Protein AF-A0A7S2HAM9-F1 (afdb_monomer)

Mean predicted aligned error: 12.83 Å

Secondary structure (DSSP, 8-state):
-HHHHHHGGG-TTTTS--TTTT-SSHHHHHHHHHHHHTTTTHHHHHHHHHHH-GGGHHHHHHHHIIIIIIIHHHHHHHHHHHHHHHHHHHHHHHHHHHHHHHHHHHHHH--EEEEPTTS-EEEEEEHHHHHHHHHHHTTT-SS---HHHHHHHHHHH-SS--SEE-HHHHTTHHHHHHS------SS-HHHHHHTTS---

Organism: NCBI:txid1333877

pLDDT: mean 80.91, std 12.1, range [40.78, 96.69]

Nearest PDB structures (foldseek):
  4by5-assembly2_A-3  TM=7.218E-01  e=2.861E-01  Drosophila melanogaster
  7sqc-assembly1_4A  TM=6.575E-01  e=3.021E-01  Chlamydomonas reinhardtii
  5i0i-assembly1_C  TM=5.954E-01  e=3.190E-01  Homo sapiens
  1sl8-assembly1_A  TM=5.827E-01  e=4.422E-01  Aequorea victoria
  2ix7-assembly1_A  TM=6.308E-01  e=9.998E-01  Mus musculus

Foldseek 3Di:
DVVLVVVLLPDQCSPVDALCQQVPDPVSVVVVLVCVLVVNQVCPNVVSNVSNDVVCCVVVVVSNCCSNVNPVVVVVVVVVVVVVVVVVVVVVVVLVVLLVVLVVVLVVQQPDWDQDPVRDTARWHALVSQLVVLVVCQVVAPDHDDPVCSVVLQVVLCPVPPNIHGSVSSSCSVVSSNDDDDDDDPDDPVNVVVVPDPDD

Structure (mmCIF, N/CA/C/O backbone):
data_AF-A0A7S2HAM9-F1
#
_entry.id   AF-A0A7S2HAM9-F1
#
loop_
_atom_site.group_PDB
_atom_site.id
_atom_site.type_symbol
_atom_site.label_atom_id
_atom_site.label_alt_id
_atom_site.label_comp_id
_atom_site.label_asym_id
_atom_site.label_entity_id
_atom_site.label_seq_id
_atom_site.pdbx_PDB_ins_code
_atom_site.Cartn_x
_atom_site.Cartn_y
_atom_site.Cartn_z
_atom_site.occupancy
_atom_site.B_iso_or_equiv
_atom_site.auth_seq_id
_atom_site.auth_comp_id
_atom_site.auth_asym_id
_atom_site.auth_atom_id
_atom_site.pdbx_PDB_model_num
ATOM 1 N N . MET A 1 1 ? 4.762 -12.821 -48.951 1.00 45.69 1 MET A N 1
ATOM 2 C CA . MET A 1 1 ? 5.700 -12.327 -47.921 1.00 45.69 1 MET A CA 1
ATOM 3 C C . MET A 1 1 ? 7.036 -13.069 -47.981 1.00 45.69 1 MET A C 1
ATOM 5 O O . MET A 1 1 ? 8.022 -12.407 -48.228 1.00 45.69 1 MET A O 1
ATOM 9 N N . MET A 1 2 ? 7.092 -14.411 -47.917 1.00 40.78 2 MET A N 1
ATOM 10 C CA . MET A 1 2 ? 8.363 -15.164 -48.067 1.00 40.78 2 MET A CA 1
ATOM 11 C C . MET A 1 2 ? 9.019 -15.091 -49.460 1.00 40.78 2 MET A C 1
ATOM 13 O O . MET A 1 2 ? 10.237 -15.108 -49.551 1.00 40.78 2 MET A O 1
ATOM 17 N N . ALA A 1 3 ? 8.237 -14.958 -50.539 1.00 46.41 3 ALA A N 1
ATOM 18 C CA . ALA A 1 3 ? 8.784 -14.777 -51.892 1.00 46.41 3 ALA A CA 1
ATOM 19 C C . ALA A 1 3 ? 9.425 -13.390 -52.104 1.00 46.41 3 ALA A C 1
ATOM 21 O O . ALA A 1 3 ? 10.392 -13.273 -52.839 1.00 46.41 3 ALA A O 1
ATOM 22 N N . MET A 1 4 ? 8.934 -12.367 -51.396 1.00 50.50 4 MET A N 1
ATOM 23 C CA . MET A 1 4 ? 9.481 -11.003 -51.437 1.00 50.50 4 MET A CA 1
ATOM 24 C C . MET A 1 4 ? 10.803 -10.892 -50.659 1.00 50.50 4 MET A C 1
ATOM 26 O O . MET A 1 4 ? 11.608 -10.026 -50.945 1.00 50.50 4 MET A O 1
ATOM 30 N N . ILE A 1 5 ? 11.042 -11.803 -49.707 1.00 57.00 5 ILE A N 1
ATOM 31 C CA . ILE A 1 5 ? 12.287 -11.888 -48.924 1.00 57.00 5 ILE A CA 1
ATOM 32 C C . ILE A 1 5 ? 13.409 -12.591 -49.717 1.00 57.00 5 ILE A C 1
ATOM 34 O O . ILE A 1 5 ? 14.583 -12.422 -49.403 1.00 57.00 5 ILE A O 1
ATOM 38 N N . LEU A 1 6 ? 13.061 -13.410 -50.719 1.00 57.34 6 LEU A N 1
ATOM 39 C CA . LEU A 1 6 ? 14.026 -14.187 -51.510 1.00 57.34 6 LEU A CA 1
ATOM 40 C C . LEU A 1 6 ? 14.443 -13.499 -52.817 1.00 57.34 6 LEU A C 1
ATOM 42 O O . LEU A 1 6 ? 15.550 -13.753 -53.280 1.00 57.34 6 LEU A O 1
ATOM 46 N N . ASP A 1 7 ? 13.584 -12.657 -53.396 1.00 58.19 7 ASP A N 1
ATOM 47 C CA . ASP A 1 7 ? 13.873 -11.921 -54.642 1.00 58.19 7 ASP A CA 1
ATOM 48 C C . ASP A 1 7 ? 14.946 -10.832 -54.436 1.00 58.19 7 ASP A C 1
ATOM 50 O O . ASP A 1 7 ? 15.775 -10.575 -55.299 1.00 58.19 7 ASP A O 1
ATOM 54 N N . ASP A 1 8 ? 14.999 -10.293 -53.221 1.00 55.88 8 ASP A N 1
ATOM 55 C CA . ASP A 1 8 ? 15.863 -9.195 -52.775 1.00 55.88 8 ASP A CA 1
ATOM 56 C C . ASP A 1 8 ? 17.273 -9.657 -52.335 1.00 55.88 8 ASP A C 1
ATOM 58 O O . ASP A 1 8 ? 18.100 -8.904 -51.826 1.00 55.88 8 ASP A O 1
ATOM 62 N N . TRP A 1 9 ? 17.567 -10.954 -52.489 1.00 57.25 9 TRP A N 1
ATOM 63 C CA . TRP A 1 9 ? 18.753 -11.597 -51.909 1.00 57.25 9 TRP A CA 1
ATOM 64 C C . TRP A 1 9 ? 20.065 -11.290 -52.651 1.00 57.25 9 TRP A C 1
ATOM 66 O O . TRP A 1 9 ? 21.140 -11.648 -52.169 1.00 57.25 9 TRP A O 1
ATOM 76 N N . ASN A 1 10 ? 19.986 -10.658 -53.826 1.00 56.19 10 ASN A N 1
ATOM 77 C CA . ASN A 1 10 ? 21.134 -10.375 -54.692 1.00 56.19 10 ASN A CA 1
ATOM 78 C C . ASN A 1 10 ? 21.367 -8.871 -54.939 1.00 56.19 10 ASN A C 1
ATOM 80 O O . ASN A 1 10 ? 22.256 -8.520 -55.716 1.00 56.19 10 ASN A O 1
ATOM 84 N N . GLU A 1 11 ? 20.606 -7.990 -54.283 1.00 57.91 11 GLU A N 1
ATOM 85 C CA . GLU A 1 11 ? 20.815 -6.541 -54.336 1.00 57.91 11 GLU A CA 1
ATOM 86 C C . GLU A 1 11 ? 21.618 -6.070 -53.109 1.00 57.91 11 GLU A C 1
ATOM 88 O O . GLU A 1 11 ? 21.299 -6.430 -51.973 1.00 57.91 11 GLU A O 1
ATOM 93 N N . PRO A 1 12 ? 22.705 -5.295 -53.301 1.00 56.25 12 PRO A N 1
ATOM 94 C CA . PRO A 1 12 ? 23.540 -4.807 -52.201 1.00 56.25 12 PRO A CA 1
ATOM 95 C C . PRO A 1 12 ? 22.812 -3.816 -51.268 1.00 56.25 12 PRO A C 1
ATOM 97 O O . PRO A 1 12 ? 23.363 -3.443 -50.230 1.00 56.25 12 PRO A O 1
ATOM 100 N N . ASP A 1 13 ? 21.591 -3.410 -51.620 1.00 58.28 13 ASP A N 1
ATOM 101 C CA . ASP A 1 13 ? 20.784 -2.362 -51.001 1.00 58.28 13 ASP A CA 1
ATOM 102 C C . ASP A 1 13 ? 19.276 -2.696 -50.940 1.00 58.28 13 ASP A C 1
ATOM 104 O O . ASP A 1 13 ? 18.436 -1.818 -51.118 1.00 58.28 13 ASP A O 1
ATOM 108 N N . ALA A 1 14 ? 18.957 -3.940 -50.568 1.00 54.75 14 ALA A N 1
ATOM 109 C CA . ALA A 1 14 ? 17.635 -4.532 -50.285 1.00 54.75 14 ALA A CA 1
ATOM 110 C C . ALA A 1 14 ? 16.485 -3.606 -49.783 1.00 54.75 14 ALA A C 1
ATOM 112 O O . ALA A 1 14 ? 15.310 -3.802 -50.083 1.00 54.75 14 ALA A O 1
ATOM 113 N N . TYR A 1 15 ? 16.788 -2.558 -49.006 1.00 61.66 15 TYR A N 1
ATOM 114 C CA . TYR A 1 15 ? 15.779 -1.634 -48.456 1.00 61.66 15 TYR A CA 1
ATOM 115 C C . TYR A 1 15 ? 16.057 -0.148 -48.736 1.00 61.66 15 TYR A C 1
ATOM 117 O O . TYR A 1 15 ? 15.334 0.712 -48.235 1.00 61.66 15 TYR A O 1
ATOM 125 N N . GLY A 1 16 ? 17.115 0.187 -49.485 1.00 62.28 16 GLY A N 1
ATOM 126 C CA . GLY A 1 16 ? 17.552 1.574 -49.710 1.00 62.28 16 GLY A CA 1
ATOM 127 C C . GLY A 1 16 ? 17.977 2.329 -48.439 1.00 62.28 16 GLY A C 1
ATOM 128 O O . GLY A 1 16 ? 18.249 3.529 -48.492 1.00 62.28 16 GLY A O 1
ATOM 129 N N . GLU A 1 17 ? 18.036 1.649 -47.292 1.00 66.00 17 GLU A N 1
ATOM 130 C CA . GLU A 1 17 ? 18.436 2.230 -46.017 1.00 66.00 17 GLU A CA 1
ATOM 131 C C . GLU A 1 17 ? 19.914 1.964 -45.713 1.00 66.00 17 GLU A C 1
ATOM 133 O O . GLU A 1 17 ? 20.424 0.869 -45.968 1.00 66.00 17 GLU A O 1
ATOM 138 N N . PRO A 1 18 ? 20.625 2.944 -45.127 1.00 70.12 18 PRO A N 1
ATOM 139 C CA . PRO A 1 18 ? 22.026 2.773 -44.784 1.00 70.12 18 PRO A CA 1
ATOM 140 C C . PRO A 1 18 ? 22.200 1.710 -43.689 1.00 70.12 18 PRO A C 1
ATOM 142 O O . PRO A 1 18 ? 21.476 1.694 -42.694 1.00 70.12 18 PRO A O 1
ATOM 145 N N . ILE A 1 19 ? 23.226 0.863 -43.827 1.00 70.38 19 ILE A N 1
ATOM 146 C CA . ILE A 1 19 ? 23.560 -0.216 -42.872 1.00 70.38 19 ILE A CA 1
ATOM 147 C C . ILE A 1 19 ? 23.769 0.338 -41.449 1.00 70.38 19 ILE A C 1
ATOM 149 O O . ILE A 1 19 ? 23.447 -0.310 -40.457 1.00 70.38 19 ILE A O 1
ATOM 153 N N . ASN A 1 20 ? 24.291 1.562 -41.349 1.00 72.62 20 ASN A N 1
ATOM 154 C CA . ASN A 1 20 ? 24.538 2.289 -40.107 1.00 72.62 20 ASN A CA 1
ATOM 155 C C . ASN A 1 20 ? 23.398 3.255 -39.734 1.00 72.62 20 ASN A C 1
ATOM 157 O O . ASN A 1 20 ? 23.661 4.273 -39.091 1.00 72.62 20 ASN A O 1
ATOM 161 N N . LYS A 1 21 ? 22.147 2.982 -40.132 1.00 78.31 21 LYS A N 1
ATOM 162 C CA . LYS A 1 21 ? 20.976 3.774 -39.720 1.00 78.31 21 LYS A CA 1
ATOM 163 C C . LYS A 1 21 ? 20.938 3.887 -38.194 1.00 78.31 21 LYS A C 1
ATOM 165 O O . LYS A 1 21 ? 20.849 2.890 -37.486 1.00 78.31 21 LYS A O 1
ATOM 170 N N . GLY A 1 22 ? 21.064 5.116 -37.694 1.00 78.12 22 GLY A N 1
ATOM 171 C CA . GLY A 1 22 ? 21.128 5.392 -36.258 1.00 78.12 22 GLY A CA 1
ATOM 172 C C . GLY A 1 22 ? 22.486 5.130 -35.596 1.00 78.12 22 GLY A C 1
ATOM 173 O O . GLY A 1 22 ? 22.604 5.363 -34.405 1.00 78.12 22 GLY A O 1
ATOM 174 N N . PHE A 1 23 ? 23.519 4.709 -36.337 1.00 84.06 23 PHE A N 1
ATOM 175 C CA . PHE A 1 23 ? 24.886 4.448 -35.848 1.00 84.06 23 PHE A CA 1
ATOM 176 C C . PHE A 1 23 ? 25.942 5.389 -36.454 1.00 84.06 23 PHE A C 1
ATOM 178 O O . PHE A 1 23 ? 27.123 5.055 -36.550 1.00 84.06 23 PHE A O 1
ATOM 185 N N . THR A 1 24 ? 25.520 6.572 -36.899 1.00 84.69 24 THR A N 1
ATOM 186 C CA . THR A 1 24 ? 26.374 7.597 -37.520 1.00 84.69 24 THR A CA 1
ATOM 187 C C . THR A 1 24 ? 27.301 8.276 -36.521 1.00 84.69 24 THR A C 1
ATOM 189 O O . THR A 1 24 ? 28.478 8.477 -36.804 1.00 84.69 24 THR A O 1
ATOM 192 N N . ASN A 1 25 ? 26.773 8.599 -35.342 1.00 89.62 25 ASN A N 1
ATOM 193 C CA . ASN A 1 25 ? 27.484 9.254 -34.252 1.00 89.62 25 ASN A CA 1
ATOM 194 C C . ASN A 1 25 ? 27.205 8.514 -32.946 1.00 89.62 25 ASN A C 1
ATOM 196 O O . ASN A 1 25 ? 26.167 7.879 -32.798 1.00 89.62 25 ASN A O 1
ATOM 200 N N . PHE A 1 26 ? 28.081 8.661 -31.950 1.00 89.69 26 PHE A N 1
ATOM 201 C CA . PHE A 1 26 ? 27.895 8.007 -30.651 1.00 89.69 26 PHE A CA 1
ATOM 202 C C . PHE A 1 26 ? 26.547 8.345 -29.981 1.00 89.69 26 PHE A C 1
ATOM 204 O O . PHE A 1 26 ? 25.901 7.458 -29.430 1.00 89.69 26 PHE A O 1
ATOM 211 N N . GLY A 1 27 ? 26.100 9.604 -30.062 1.00 91.19 27 GLY A N 1
ATOM 212 C CA . GLY A 1 27 ? 24.807 10.030 -29.511 1.00 91.19 27 GLY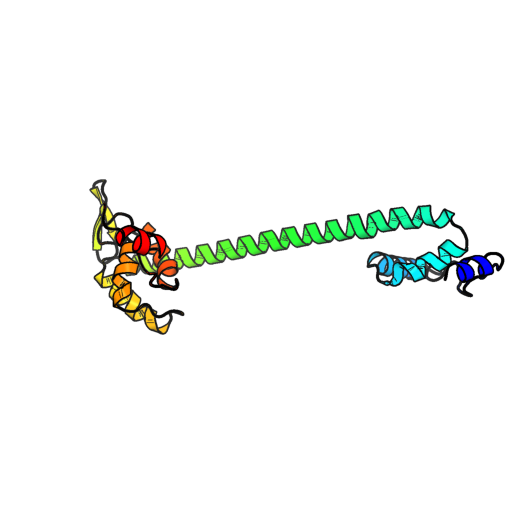 A CA 1
ATOM 213 C C . GLY A 1 27 ? 23.610 9.385 -30.215 1.00 91.19 27 GLY A C 1
ATOM 214 O O . GLY A 1 27 ? 22.704 8.891 -29.546 1.00 91.19 27 GLY A O 1
ATOM 215 N N . ASP A 1 28 ? 23.651 9.315 -31.547 1.00 86.94 28 ASP A N 1
ATOM 216 C CA . ASP A 1 28 ? 22.610 8.667 -32.354 1.00 86.94 28 ASP A CA 1
ATOM 217 C C . ASP A 1 28 ? 22.562 7.160 -32.063 1.00 86.94 28 ASP A C 1
ATOM 219 O O . ASP A 1 28 ? 21.479 6.599 -31.888 1.00 86.94 28 ASP A O 1
ATOM 223 N N . SER A 1 29 ? 23.733 6.528 -31.899 1.00 88.50 29 SER A N 1
ATOM 224 C CA . SER A 1 29 ? 23.855 5.115 -31.526 1.00 88.50 29 SER A CA 1
ATOM 225 C C . SER A 1 29 ? 23.220 4.840 -30.167 1.00 88.50 29 SER A C 1
ATOM 227 O O . SER A 1 29 ? 22.471 3.877 -30.018 1.00 88.50 29 SER A O 1
ATOM 229 N N . LEU A 1 30 ? 23.483 5.689 -29.166 1.00 89.19 30 LEU A N 1
ATOM 230 C CA . LEU A 1 30 ? 22.884 5.555 -27.836 1.00 89.19 30 LEU A CA 1
ATOM 231 C C . LEU A 1 30 ? 21.366 5.735 -27.870 1.00 89.19 30 LEU A C 1
ATOM 233 O O . LEU A 1 30 ? 20.650 4.957 -27.241 1.00 89.19 30 LEU A O 1
ATOM 237 N N . TYR A 1 31 ? 20.876 6.733 -28.607 1.00 89.31 31 TYR A N 1
ATOM 238 C CA . TYR A 1 31 ? 19.443 6.967 -28.762 1.00 89.31 31 TYR A CA 1
ATOM 239 C C . TYR A 1 31 ? 18.757 5.773 -29.429 1.00 89.31 31 TYR A C 1
ATOM 241 O O . TYR A 1 31 ? 17.781 5.243 -28.899 1.00 89.31 31 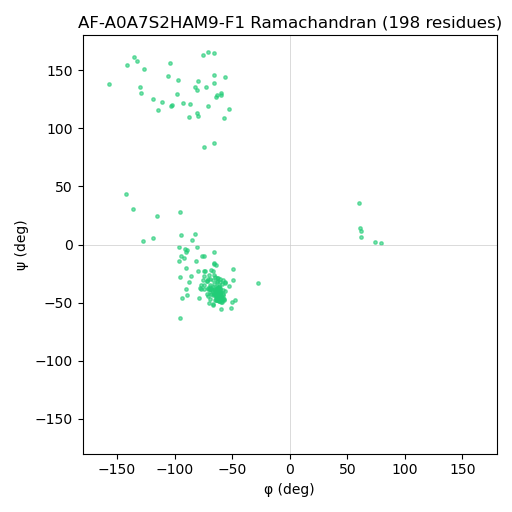TYR A O 1
ATOM 249 N N . THR A 1 32 ? 19.317 5.297 -30.540 1.00 87.19 32 THR A N 1
ATOM 250 C CA . THR A 1 32 ? 18.812 4.135 -31.277 1.00 87.19 32 THR A CA 1
ATOM 251 C C . THR A 1 32 ? 18.752 2.909 -30.367 1.00 87.19 32 THR A C 1
ATOM 253 O O . THR A 1 32 ? 17.696 2.294 -30.247 1.00 87.19 32 THR A O 1
ATOM 256 N N . MET A 1 33 ? 19.824 2.623 -29.620 1.00 87.81 33 MET A N 1
ATOM 257 C CA . MET A 1 33 ? 19.861 1.513 -28.661 1.00 87.81 33 MET A CA 1
ATOM 258 C C . MET A 1 33 ? 18.869 1.657 -27.508 1.00 87.81 33 MET A C 1
ATOM 260 O O . MET A 1 33 ? 18.274 0.667 -27.090 1.00 87.81 33 MET A O 1
ATOM 264 N N . PHE A 1 34 ? 18.655 2.867 -26.994 1.00 88.00 34 PHE A N 1
ATOM 265 C CA . PHE A 1 34 ? 17.688 3.117 -25.926 1.00 88.00 34 PHE A CA 1
ATOM 266 C C . PHE A 1 34 ? 16.240 2.888 -26.389 1.00 88.00 34 PHE A C 1
ATOM 268 O O . PHE A 1 34 ? 15.452 2.238 -25.698 1.00 88.00 34 PHE A O 1
ATOM 275 N N . VAL A 1 35 ? 15.882 3.362 -27.585 1.00 87.62 35 VAL A N 1
ATOM 276 C CA . VAL A 1 35 ? 14.554 3.115 -28.176 1.00 87.62 35 VAL A CA 1
ATOM 277 C C . VAL A 1 35 ? 14.368 1.622 -28.475 1.00 87.62 35 VAL A C 1
ATOM 279 O O . VAL A 1 35 ? 13.307 1.054 -28.213 1.00 87.62 35 VAL A O 1
ATOM 282 N N . THR A 1 36 ? 15.424 0.947 -28.930 1.00 86.12 36 THR A N 1
ATOM 283 C CA . THR A 1 36 ? 15.407 -0.498 -29.180 1.00 86.12 36 THR A CA 1
ATOM 284 C C . THR A 1 36 ? 15.308 -1.308 -27.878 1.00 86.12 36 THR A C 1
ATOM 286 O O . THR A 1 36 ? 14.579 -2.298 -27.836 1.00 86.12 36 THR A O 1
ATOM 289 N N . MET A 1 37 ? 15.921 -0.849 -26.780 1.00 86.25 37 MET A N 1
ATOM 290 C CA . MET A 1 37 ? 15.757 -1.416 -25.431 1.00 86.25 37 MET A CA 1
ATOM 291 C C . MET A 1 37 ? 14.309 -1.327 -24.925 1.00 86.25 37 MET A C 1
ATOM 293 O O . MET A 1 37 ? 13.837 -2.253 -24.272 1.00 86.25 37 MET A O 1
ATOM 297 N N . THR A 1 38 ? 13.578 -0.257 -25.250 1.00 88.00 38 THR A N 1
ATOM 298 C CA . THR A 1 38 ? 12.152 -0.112 -24.890 1.00 88.00 38 THR A CA 1
ATOM 299 C C . THR A 1 38 ? 11.205 -0.838 -25.849 1.00 88.00 38 THR A C 1
ATOM 301 O O . THR A 1 38 ? 9.987 -0.711 -25.747 1.00 88.00 38 THR A O 1
ATOM 304 N N . THR A 1 39 ? 11.747 -1.649 -26.760 1.00 85.38 39 THR A N 1
ATOM 305 C CA . THR A 1 39 ? 11.029 -2.442 -27.766 1.00 85.38 39 THR A CA 1
ATOM 306 C C . THR A 1 39 ? 10.201 -1.639 -28.783 1.00 85.38 39 THR A C 1
ATOM 308 O O . THR A 1 39 ? 9.444 -2.219 -29.558 1.00 85.38 39 THR A O 1
ATOM 311 N N . ALA A 1 40 ? 10.366 -0.313 -28.837 1.00 82.69 40 ALA A N 1
ATOM 312 C CA . ALA A 1 40 ? 9.520 0.570 -29.641 1.00 82.69 40 ALA A CA 1
ATOM 313 C C . ALA A 1 40 ? 9.798 0.496 -31.158 1.00 82.69 40 ALA A C 1
ATOM 315 O O . ALA A 1 40 ? 8.897 0.745 -31.955 1.00 82.69 40 ALA A O 1
ATOM 316 N N . ASN A 1 41 ? 11.020 0.135 -31.568 1.00 76.25 41 ASN A N 1
ATOM 317 C CA . ASN A 1 41 ? 11.459 0.107 -32.973 1.00 76.25 41 ASN A CA 1
ATOM 318 C C . ASN A 1 41 ? 12.261 -1.161 -33.353 1.00 76.25 41 ASN A C 1
ATOM 320 O O . ASN A 1 41 ? 13.124 -1.119 -34.228 1.00 76.25 41 ASN A O 1
ATOM 324 N N . LEU A 1 42 ? 11.978 -2.298 -32.701 1.00 68.44 42 LEU A N 1
ATOM 325 C CA . LEU A 1 42 ? 12.754 -3.548 -32.807 1.00 68.44 42 LEU A CA 1
ATOM 326 C C . LEU A 1 42 ? 13.030 -4.055 -34.237 1.00 68.44 42 LEU A C 1
ATOM 328 O O . LEU A 1 42 ? 14.200 -4.302 -34.539 1.00 68.44 42 LEU A O 1
ATOM 332 N N . PRO A 1 43 ? 12.022 -4.259 -35.117 1.00 70.06 43 PRO A N 1
ATOM 333 C CA . PRO A 1 43 ? 12.298 -4.791 -36.448 1.00 70.06 43 PRO A CA 1
ATOM 334 C C . PRO A 1 43 ? 12.996 -3.757 -37.337 1.00 70.06 43 PRO A C 1
ATOM 336 O O . PRO A 1 43 ? 13.820 -4.145 -38.151 1.00 70.06 43 PRO A O 1
ATOM 339 N N . ASP A 1 44 ? 12.728 -2.462 -37.153 1.00 74.56 44 ASP A N 1
ATOM 340 C CA . ASP A 1 44 ? 13.252 -1.401 -38.023 1.00 74.56 44 ASP A CA 1
ATOM 341 C C . ASP A 1 44 ? 14.773 -1.236 -37.878 1.00 74.56 44 ASP A C 1
ATOM 343 O O . ASP A 1 44 ? 15.496 -1.174 -38.864 1.00 74.56 44 ASP A O 1
ATOM 347 N N . VAL A 1 45 ? 15.287 -1.267 -36.647 1.00 76.31 45 VAL A N 1
ATOM 348 C CA . VAL A 1 45 ? 16.734 -1.135 -36.392 1.00 76.31 45 VAL A CA 1
ATOM 349 C C . VAL A 1 45 ? 17.489 -2.431 -36.707 1.00 76.31 45 VAL A C 1
ATOM 351 O O . VAL A 1 45 ? 18.628 -2.409 -37.181 1.00 76.31 45 VAL A O 1
ATOM 354 N N . MET A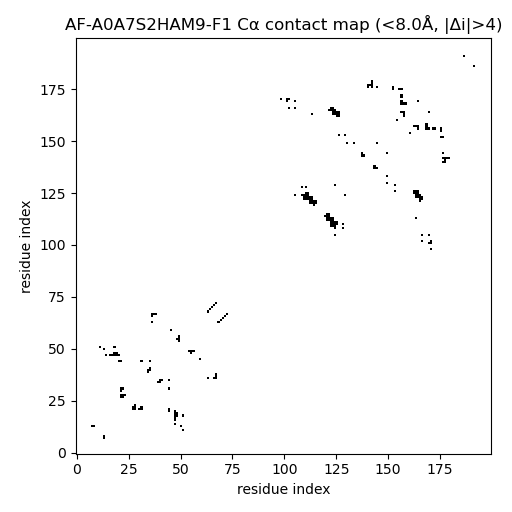 1 46 ? 16.861 -3.585 -36.459 1.00 77.75 46 MET A N 1
ATOM 355 C CA . MET A 1 46 ? 17.495 -4.884 -36.683 1.00 77.75 46 MET A CA 1
ATOM 356 C C . MET A 1 46 ? 17.579 -5.236 -38.173 1.00 77.75 46 MET A C 1
ATOM 358 O O . MET A 1 46 ? 18.583 -5.809 -38.595 1.00 77.75 46 MET A O 1
ATOM 362 N N . VAL A 1 47 ? 16.553 -4.915 -38.969 1.00 77.44 47 VAL A N 1
ATOM 363 C CA . VAL A 1 47 ? 16.475 -5.303 -40.388 1.00 77.44 47 VAL A CA 1
ATOM 364 C C . VAL A 1 47 ? 17.608 -4.681 -41.203 1.00 77.44 47 VAL A C 1
ATOM 366 O O . VAL A 1 47 ? 18.257 -5.415 -41.947 1.00 77.44 47 VAL A O 1
ATOM 369 N N . SER A 1 48 ? 17.942 -3.402 -40.999 1.00 75.12 48 SER A N 1
ATOM 370 C CA . SER A 1 48 ? 19.029 -2.731 -41.736 1.00 75.12 48 SER A CA 1
ATOM 371 C C . SER A 1 48 ? 20.405 -3.363 -41.458 1.00 75.12 48 SER A C 1
ATOM 373 O O . SER A 1 48 ? 21.227 -3.503 -42.360 1.00 75.12 48 SER A O 1
ATOM 375 N N . SER A 1 49 ? 20.647 -3.819 -40.221 1.00 75.81 49 SER A N 1
ATOM 376 C CA . SER A 1 49 ? 21.885 -4.532 -39.852 1.00 75.81 49 SER A CA 1
ATOM 377 C C . SER A 1 49 ? 21.887 -5.993 -40.324 1.00 75.81 49 SER A C 1
ATOM 379 O O . SER A 1 49 ? 22.914 -6.524 -40.749 1.00 75.81 49 SER A O 1
ATOM 381 N N . TYR A 1 50 ? 20.737 -6.663 -40.244 1.00 76.00 50 TYR A N 1
ATOM 382 C CA . TYR A 1 50 ? 20.580 -8.072 -40.604 1.00 76.00 50 TYR A CA 1
ATOM 383 C C . TYR A 1 50 ? 20.674 -8.311 -42.113 1.00 76.00 50 TYR A C 1
ATOM 385 O O . TYR A 1 50 ? 21.263 -9.310 -42.529 1.00 76.00 50 TYR A O 1
ATOM 393 N N . ALA A 1 51 ? 20.134 -7.389 -42.918 1.00 75.38 51 ALA A N 1
ATOM 394 C CA . ALA A 1 51 ? 20.202 -7.437 -44.376 1.00 75.38 51 ALA A CA 1
ATOM 395 C C . ALA A 1 51 ? 21.654 -7.472 -44.885 1.00 75.38 51 ALA A C 1
ATOM 397 O O . ALA A 1 51 ? 21.934 -8.122 -45.886 1.00 75.38 51 ALA A O 1
ATOM 398 N N . HIS A 1 52 ? 22.594 -6.856 -44.157 1.00 73.88 52 HIS A N 1
ATOM 399 C CA . HIS A 1 52 ? 24.009 -6.863 -44.525 1.00 73.88 52 HIS A CA 1
ATOM 400 C C . HIS A 1 52 ? 24.731 -8.174 -44.163 1.00 73.88 52 HIS A C 1
ATOM 402 O O . HIS A 1 52 ? 25.486 -8.720 -44.966 1.00 73.88 52 HIS A O 1
ATOM 408 N N . SER A 1 53 ? 24.535 -8.696 -42.946 1.00 77.38 53 SER A N 1
ATOM 409 C CA . SER A 1 53 ? 25.106 -9.986 -42.543 1.00 77.38 53 SER A CA 1
ATOM 410 C C . SER A 1 53 ? 24.338 -10.625 -41.393 1.00 77.38 53 SER A C 1
ATOM 412 O O . SER A 1 53 ? 24.046 -10.007 -40.369 1.00 77.38 53 SER A O 1
ATOM 414 N N . ARG A 1 54 ? 24.119 -11.940 -41.485 1.00 77.88 54 ARG A N 1
ATOM 415 C CA . ARG A 1 54 ? 23.493 -12.720 -40.404 1.00 77.88 54 ARG A CA 1
ATOM 416 C C . ARG A 1 54 ? 24.331 -12.746 -39.121 1.00 77.88 54 ARG A C 1
ATOM 418 O O . ARG A 1 54 ? 23.794 -13.050 -38.059 1.00 77.88 54 ARG A O 1
ATOM 425 N N . LEU A 1 55 ? 25.623 -12.410 -39.195 1.00 80.12 55 LEU A N 1
ATOM 426 C CA . LEU A 1 55 ? 26.520 -12.364 -38.037 1.00 80.12 55 LEU A CA 1
ATOM 427 C C . LEU A 1 55 ? 26.149 -11.262 -37.035 1.00 80.12 55 LEU A C 1
ATOM 429 O O . LEU A 1 55 ? 26.434 -11.416 -35.850 1.00 80.12 55 LEU A O 1
ATOM 433 N N . PHE A 1 56 ? 25.441 -10.209 -37.458 1.00 79.31 56 PHE A N 1
ATOM 434 C CA . PHE A 1 56 ? 24.964 -9.165 -36.543 1.00 79.31 56 PHE A CA 1
ATOM 435 C C . PHE A 1 56 ? 23.924 -9.679 -35.532 1.00 79.31 56 PHE A C 1
ATOM 437 O O . PHE A 1 56 ? 23.740 -9.064 -34.482 1.00 79.31 56 PHE A O 1
ATOM 444 N N . LEU A 1 57 ? 23.304 -10.846 -35.762 1.00 78.88 57 LEU A N 1
ATOM 445 C CA . LEU A 1 57 ? 22.450 -11.496 -34.757 1.00 78.88 57 LEU A CA 1
ATOM 446 C C . LEU A 1 57 ? 23.206 -11.841 -33.468 1.00 78.88 57 LEU A C 1
ATOM 448 O O . LEU A 1 57 ? 22.618 -11.779 -32.390 1.00 78.88 57 LEU A O 1
ATOM 452 N N . LEU A 1 58 ? 24.501 -12.164 -33.557 1.00 84.06 58 LEU A N 1
ATOM 453 C CA . LEU A 1 58 ? 25.329 -12.470 -32.383 1.00 84.06 58 LEU A CA 1
ATOM 454 C C . LEU A 1 58 ? 25.530 -11.258 -31.469 1.00 84.06 58 LEU A C 1
ATOM 456 O O . LEU A 1 58 ? 25.908 -11.426 -30.315 1.00 84.06 58 LEU A O 1
ATOM 460 N N . PHE A 1 59 ? 25.253 -10.054 -31.962 1.00 84.44 59 PHE A N 1
ATOM 461 C CA . PHE A 1 59 ? 25.256 -8.830 -31.176 1.00 84.44 59 PHE A CA 1
ATOM 462 C C . PHE A 1 59 ? 23.855 -8.494 -30.641 1.00 84.44 59 PHE A C 1
ATOM 464 O O . PHE A 1 59 ? 23.688 -8.230 -29.451 1.00 84.44 59 PHE A O 1
ATOM 471 N N . TRP A 1 60 ? 22.830 -8.574 -31.495 1.00 83.94 60 TRP A N 1
ATOM 472 C CA . TRP A 1 60 ? 21.461 -8.189 -31.140 1.00 83.94 60 TRP A CA 1
ATOM 473 C C . TRP A 1 60 ? 20.787 -9.133 -30.137 1.00 83.94 60 TRP A C 1
ATOM 475 O O . TRP A 1 60 ? 20.130 -8.668 -29.210 1.00 83.94 60 TRP A O 1
ATOM 485 N N . ILE A 1 61 ? 20.966 -10.451 -30.270 1.00 86.88 61 ILE A N 1
ATOM 486 C CA . ILE A 1 61 ? 20.355 -11.434 -29.359 1.00 86.88 61 ILE A CA 1
ATOM 487 C C . ILE A 1 61 ? 20.792 -11.217 -27.899 1.00 86.88 61 ILE A C 1
ATOM 489 O O . ILE A 1 61 ? 19.916 -11.043 -27.048 1.00 86.88 61 ILE A O 1
ATOM 493 N N . PRO A 1 62 ? 22.098 -11.198 -27.559 1.00 90.38 62 PRO A N 1
ATOM 494 C CA . PRO A 1 62 ? 22.509 -10.966 -26.176 1.00 90.38 62 PRO A CA 1
ATOM 495 C C . PRO A 1 62 ? 22.145 -9.559 -25.697 1.00 90.38 62 PRO A C 1
ATOM 497 O O . PRO A 1 62 ? 21.769 -9.407 -24.536 1.00 90.38 62 PRO A O 1
ATOM 500 N N . PHE A 1 63 ? 22.186 -8.549 -26.575 1.00 88.38 63 PHE A N 1
ATOM 501 C CA . PHE A 1 63 ? 21.710 -7.208 -26.243 1.00 88.38 63 PHE A CA 1
ATOM 502 C C . PHE A 1 63 ? 20.247 -7.229 -25.782 1.00 88.38 63 PHE A C 1
ATOM 504 O O . PHE A 1 63 ? 19.952 -6.685 -24.724 1.00 88.38 63 PHE A O 1
ATOM 511 N N . PHE A 1 64 ? 19.343 -7.912 -26.492 1.00 87.31 64 PHE A N 1
ATOM 512 C CA . PHE A 1 64 ? 17.934 -8.001 -26.093 1.00 87.31 64 PHE A CA 1
ATOM 513 C C . PHE A 1 64 ? 17.719 -8.753 -24.791 1.00 87.31 64 PHE A C 1
ATOM 515 O O . PHE A 1 64 ? 16.935 -8.311 -23.952 1.00 87.31 64 PHE A O 1
ATOM 522 N N . VAL A 1 65 ? 18.426 -9.866 -24.602 1.00 90.25 65 VAL A N 1
ATOM 523 C CA . VAL A 1 65 ? 18.343 -10.628 -23.353 1.00 90.25 65 VAL A CA 1
ATOM 524 C C . VAL A 1 65 ? 18.767 -9.748 -22.176 1.00 90.25 65 VAL A C 1
ATOM 526 O O . VAL A 1 65 ? 18.068 -9.691 -21.168 1.00 90.25 65 VAL A O 1
ATOM 529 N N . LEU A 1 66 ? 19.865 -9.005 -22.303 1.00 91.25 66 LEU A N 1
ATOM 530 C CA . LEU A 1 66 ? 20.320 -8.104 -21.246 1.00 91.25 66 LEU A CA 1
ATOM 531 C C . LEU A 1 66 ? 19.385 -6.900 -21.066 1.00 91.25 66 LEU A C 1
ATOM 533 O O . LEU A 1 66 ? 19.000 -6.584 -19.945 1.00 91.25 66 LEU A O 1
ATOM 537 N N . ALA A 1 67 ? 18.983 -6.244 -22.149 1.00 88.19 67 ALA A N 1
ATOM 538 C CA . ALA A 1 67 ? 18.206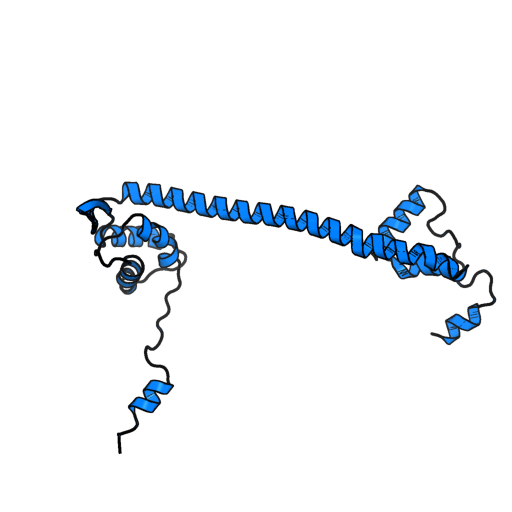 -5.013 -22.098 1.00 88.19 67 ALA A CA 1
ATOM 539 C C . ALA A 1 67 ? 16.767 -5.241 -21.614 1.00 88.19 67 ALA A C 1
ATOM 541 O O . ALA A 1 67 ? 16.314 -4.576 -20.685 1.00 88.19 67 ALA A O 1
ATOM 542 N N . VAL A 1 68 ? 16.068 -6.207 -22.209 1.00 86.69 68 VAL A N 1
ATOM 543 C CA . VAL A 1 68 ? 14.638 -6.446 -21.966 1.00 86.69 68 VAL A CA 1
ATOM 544 C C . VAL A 1 68 ? 14.425 -7.419 -20.809 1.00 86.69 68 VAL A C 1
ATOM 546 O O . VAL A 1 68 ? 13.561 -7.192 -19.963 1.00 86.69 68 VAL A O 1
ATOM 549 N N . CYS A 1 69 ? 15.201 -8.506 -20.737 1.00 89.06 69 CYS A N 1
ATOM 550 C CA . CYS A 1 69 ? 14.983 -9.519 -19.702 1.00 89.06 69 CYS A CA 1
ATOM 551 C C . CYS A 1 69 ? 15.728 -9.211 -18.403 1.00 89.06 69 CYS A C 1
ATOM 553 O O . CYS A 1 69 ? 15.222 -9.561 -17.344 1.00 89.06 69 CYS A O 1
ATOM 555 N N . VAL A 1 70 ? 16.906 -8.581 -18.447 1.00 93.00 70 VAL A N 1
ATOM 556 C CA . VAL A 1 70 ? 17.670 -8.284 -17.224 1.00 93.00 70 VAL A CA 1
ATOM 557 C C . VAL A 1 70 ? 17.389 -6.868 -16.739 1.00 93.00 70 VAL A C 1
ATOM 559 O O . VAL A 1 70 ? 16.825 -6.709 -15.661 1.00 93.00 70 VAL A O 1
ATOM 562 N N . PHE A 1 71 ? 17.725 -5.830 -17.510 1.00 91.31 71 PHE A N 1
ATOM 563 C CA . PHE A 1 71 ? 17.628 -4.451 -17.021 1.00 91.31 71 PHE A CA 1
ATOM 564 C C . PHE A 1 71 ? 16.194 -4.035 -16.698 1.00 91.31 71 PHE A C 1
ATOM 566 O O . PHE A 1 71 ? 15.957 -3.534 -15.600 1.00 91.31 71 PHE A O 1
ATOM 573 N N . THR A 1 72 ? 15.226 -4.282 -17.584 1.00 90.88 72 THR A N 1
ATOM 574 C CA . THR A 1 72 ? 13.821 -3.944 -17.300 1.00 90.88 72 THR A CA 1
ATOM 575 C C . THR A 1 72 ? 13.289 -4.687 -16.073 1.00 90.88 72 THR A C 1
ATOM 577 O O . THR A 1 72 ? 12.606 -4.079 -15.252 1.00 90.88 72 THR A O 1
ATOM 580 N N . GLN A 1 73 ? 13.627 -5.970 -15.903 1.00 93.94 73 GLN A N 1
ATOM 581 C CA . GLN A 1 73 ? 13.164 -6.760 -14.755 1.00 93.94 73 GLN A CA 1
ATOM 582 C C . GLN A 1 73 ? 13.830 -6.329 -13.447 1.00 93.94 73 GLN A C 1
ATOM 584 O O . GLN A 1 73 ? 13.160 -6.261 -12.422 1.00 93.94 73 GLN A O 1
ATOM 589 N N . VAL A 1 74 ? 15.121 -5.984 -13.472 1.00 95.69 74 VAL A N 1
ATOM 590 C CA . VAL A 1 74 ? 15.830 -5.449 -12.300 1.00 95.69 74 VAL A CA 1
ATOM 591 C C . VAL A 1 74 ? 15.243 -4.102 -11.887 1.00 95.69 74 VAL A C 1
ATOM 593 O O . VAL A 1 74 ? 14.921 -3.927 -10.717 1.00 95.69 74 VAL A O 1
ATOM 596 N N . ILE A 1 75 ? 15.036 -3.178 -12.834 1.00 94.94 75 ILE A N 1
ATOM 597 C CA . ILE A 1 75 ? 14.415 -1.874 -12.549 1.00 94.94 75 ILE A CA 1
ATOM 598 C C . ILE A 1 75 ? 13.022 -2.077 -11.950 1.00 94.94 75 ILE A C 1
ATOM 600 O O . ILE A 1 75 ? 12.710 -1.489 -10.916 1.00 94.94 75 ILE A O 1
ATOM 604 N N . LEU A 1 76 ? 12.199 -2.932 -12.566 1.00 95.06 76 LEU A N 1
ATOM 605 C CA . LEU A 1 76 ? 10.858 -3.229 -12.074 1.00 95.06 76 LEU A CA 1
ATOM 606 C C . LEU A 1 76 ? 10.890 -3.824 -10.662 1.00 95.06 76 LEU A C 1
ATOM 608 O O . LEU A 1 76 ? 10.114 -3.395 -9.814 1.00 95.06 76 LEU A O 1
ATOM 612 N N . ALA A 1 77 ? 11.794 -4.768 -10.393 1.00 96.38 77 ALA A N 1
ATOM 613 C CA . ALA A 1 77 ? 11.937 -5.393 -9.084 1.00 96.38 77 ALA A CA 1
ATOM 614 C C . ALA A 1 77 ? 12.360 -4.390 -8.003 1.00 96.38 77 ALA A C 1
ATOM 616 O O . ALA A 1 77 ? 11.762 -4.369 -6.931 1.00 96.38 77 ALA A O 1
ATOM 617 N N . THR A 1 78 ? 13.349 -3.535 -8.281 1.00 96.69 78 THR A N 1
ATOM 618 C CA . THR A 1 78 ? 13.788 -2.498 -7.336 1.00 96.69 78 THR A CA 1
ATOM 619 C C . THR A 1 78 ? 12.663 -1.518 -7.036 1.00 96.69 78 THR A C 1
ATOM 621 O O . THR A 1 78 ? 12.381 -1.245 -5.875 1.00 96.69 78 THR A O 1
ATOM 624 N N . VAL A 1 79 ? 11.978 -1.025 -8.068 1.00 96.38 79 VAL A N 1
ATOM 625 C CA . VAL A 1 79 ? 10.860 -0.092 -7.895 1.00 96.38 79 VAL A CA 1
ATOM 626 C C . VAL A 1 79 ? 9.717 -0.753 -7.119 1.00 96.38 79 VAL A C 1
ATOM 628 O O . VAL A 1 79 ? 9.168 -0.147 -6.204 1.00 96.38 79 VAL A O 1
ATOM 631 N N . TYR A 1 80 ? 9.389 -2.008 -7.431 1.00 96.12 80 TYR A N 1
ATOM 632 C CA . TYR A 1 80 ? 8.368 -2.767 -6.711 1.00 96.12 80 TYR A CA 1
ATOM 633 C C . TYR A 1 80 ? 8.720 -2.965 -5.235 1.00 96.12 80 TYR A C 1
ATOM 635 O O . TYR A 1 80 ? 7.836 -2.833 -4.392 1.00 96.12 80 TYR A O 1
ATOM 643 N N . ASN A 1 81 ? 9.983 -3.258 -4.918 1.00 95.62 81 ASN A N 1
ATOM 644 C CA . ASN A 1 81 ? 10.422 -3.418 -3.536 1.00 95.62 81 ASN A CA 1
ATOM 645 C C . ASN A 1 81 ? 10.197 -2.133 -2.730 1.00 95.62 81 ASN A C 1
ATOM 647 O O . ASN A 1 81 ? 9.564 -2.185 -1.679 1.00 95.62 81 ASN A O 1
ATOM 651 N N . GLU A 1 82 ? 10.602 -0.980 -3.270 1.00 95.12 82 GLU A N 1
ATOM 652 C CA . GLU A 1 82 ? 10.462 0.281 -2.533 1.00 95.12 82 GLU A CA 1
ATOM 653 C C . GLU A 1 82 ? 9.000 0.697 -2.385 1.00 95.12 82 GLU A C 1
ATOM 655 O O . GLU A 1 82 ? 8.591 1.150 -1.316 1.00 95.12 82 GLU A O 1
ATOM 660 N N . TYR A 1 83 ? 8.179 0.483 -3.418 1.00 95.75 83 TYR A N 1
ATOM 661 C CA . TYR A 1 83 ? 6.737 0.688 -3.295 1.00 95.75 83 TYR A CA 1
ATOM 662 C C . TYR A 1 83 ? 6.105 -0.274 -2.285 1.00 95.75 83 TYR A C 1
ATOM 664 O O . TYR A 1 83 ? 5.220 0.130 -1.532 1.00 95.75 83 TYR A O 1
ATOM 672 N N . GLY A 1 84 ? 6.546 -1.532 -2.245 1.00 94.44 84 GLY A N 1
ATOM 673 C CA . GLY A 1 84 ? 6.088 -2.516 -1.269 1.00 94.44 84 GLY A CA 1
ATOM 674 C C . GLY A 1 84 ? 6.386 -2.071 0.161 1.00 94.44 84 GLY A C 1
ATOM 675 O O . GLY A 1 84 ? 5.482 -2.033 1.001 1.00 94.44 84 GLY A O 1
ATOM 676 N N . ASP A 1 85 ? 7.621 -1.654 0.423 1.00 93.88 85 ASP A N 1
ATOM 677 C CA . ASP A 1 85 ? 8.044 -1.163 1.733 1.00 93.88 85 ASP A CA 1
ATOM 678 C C . ASP A 1 85 ? 7.276 0.103 2.136 1.00 93.88 85 ASP A C 1
ATOM 680 O O . ASP A 1 85 ? 6.762 0.185 3.256 1.00 93.88 85 ASP A O 1
ATOM 684 N N . GLU A 1 86 ? 7.089 1.054 1.217 1.00 94.88 86 GLU A N 1
ATOM 685 C CA . GLU A 1 86 ? 6.316 2.264 1.495 1.00 94.88 86 GLU A CA 1
ATOM 686 C C . GLU A 1 86 ? 4.851 1.949 1.829 1.00 94.88 86 GLU A C 1
ATOM 688 O O . GLU A 1 86 ? 4.320 2.459 2.821 1.00 94.88 86 GLU A O 1
ATOM 693 N N . VAL A 1 87 ? 4.199 1.079 1.053 1.00 94.19 87 VAL A N 1
ATOM 694 C CA . VAL A 1 87 ? 2.811 0.671 1.302 1.00 94.19 87 VAL A CA 1
ATOM 695 C C . VAL A 1 87 ? 2.691 0.017 2.677 1.00 94.19 87 VAL A C 1
ATOM 697 O O . VAL A 1 87 ? 1.824 0.410 3.461 1.00 94.19 87 VAL A O 1
ATOM 700 N N . THR A 1 88 ? 3.583 -0.916 3.025 1.00 93.81 88 THR A N 1
ATOM 701 C CA . THR A 1 88 ? 3.529 -1.577 4.339 1.00 93.81 88 THR A CA 1
ATOM 702 C C . THR A 1 88 ? 3.749 -0.596 5.492 1.00 93.81 88 THR A C 1
ATOM 704 O O . THR A 1 88 ? 3.069 -0.687 6.518 1.00 93.81 88 THR A O 1
ATOM 707 N N . GLU A 1 89 ? 4.637 0.389 5.343 1.00 95.06 89 GLU A N 1
ATOM 708 C CA . GLU A 1 89 ? 4.836 1.425 6.357 1.00 95.06 89 GLU A CA 1
ATOM 709 C C . GLU A 1 89 ? 3.637 2.367 6.473 1.00 95.06 89 GLU A C 1
ATOM 711 O O . GLU A 1 89 ? 3.250 2.733 7.588 1.00 95.06 89 GLU A O 1
ATOM 716 N N . GLN A 1 90 ? 2.995 2.727 5.361 1.00 94.69 90 GLN A N 1
ATOM 717 C CA . GLN A 1 90 ? 1.747 3.491 5.382 1.00 94.69 90 GLN A CA 1
ATOM 718 C C . GLN A 1 90 ? 0.640 2.724 6.120 1.00 94.69 90 GLN A C 1
ATOM 720 O O . GLN A 1 90 ? -0.055 3.305 6.960 1.00 94.69 90 GLN A O 1
ATOM 725 N N . GLU A 1 91 ? 0.511 1.415 5.892 1.00 93.00 91 GLU A N 1
ATOM 726 C CA . GLU A 1 91 ? -0.450 0.574 6.610 1.00 93.00 91 GLU A CA 1
ATOM 727 C C . GLU A 1 91 ? -0.153 0.501 8.109 1.00 93.00 91 GLU A C 1
ATOM 729 O O . GLU A 1 91 ? -1.052 0.727 8.926 1.00 93.00 91 GLU A O 1
ATOM 734 N N . LYS A 1 92 ? 1.111 0.279 8.495 1.00 94.00 92 LYS A N 1
ATOM 735 C CA .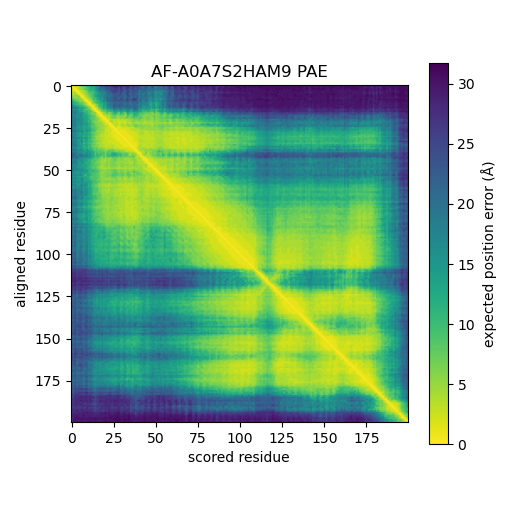 LYS A 1 92 ? 1.530 0.283 9.907 1.00 94.00 92 LYS A CA 1
ATOM 736 C C . LYS A 1 92 ? 1.273 1.634 10.565 1.00 94.00 92 LYS A C 1
ATOM 738 O O . LYS A 1 92 ? 0.808 1.683 11.703 1.00 94.00 92 LYS A O 1
ATOM 743 N N . ARG A 1 93 ? 1.549 2.745 9.874 1.00 94.56 93 ARG A N 1
ATOM 744 C CA . ARG A 1 93 ? 1.271 4.106 10.367 1.00 94.56 93 ARG A CA 1
ATOM 745 C C . ARG A 1 93 ? -0.223 4.333 10.563 1.00 94.56 93 ARG A C 1
ATOM 747 O O . ARG A 1 93 ? -0.603 4.852 11.612 1.00 94.56 93 ARG A O 1
ATOM 754 N N . ARG A 1 94 ? -1.060 3.918 9.606 1.00 90.81 94 ARG A N 1
ATOM 755 C CA . ARG A 1 94 ? -2.529 3.987 9.701 1.00 90.81 94 ARG A CA 1
ATOM 756 C C . ARG A 1 94 ? -3.038 3.169 10.884 1.00 90.81 94 ARG A C 1
ATOM 758 O O . ARG A 1 94 ? -3.852 3.661 11.662 1.00 90.81 94 ARG A O 1
ATOM 765 N N . HIS A 1 95 ? -2.527 1.950 11.048 1.00 90.62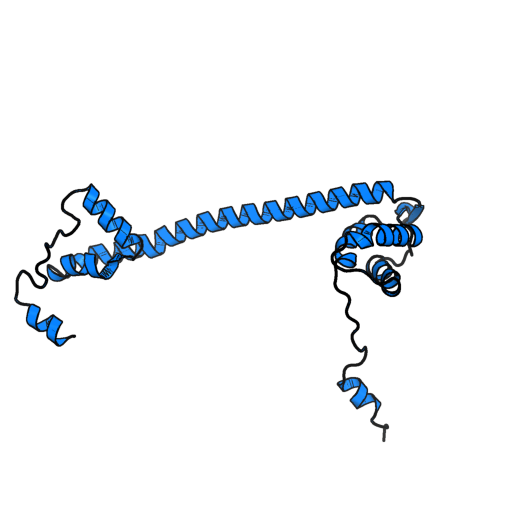 95 HIS A N 1
ATOM 766 C CA . HIS A 1 95 ? -2.890 1.084 12.163 1.00 90.62 95 HIS A CA 1
ATOM 767 C C . HIS A 1 95 ? -2.469 1.696 13.506 1.00 90.62 95 HIS A C 1
ATOM 769 O O . HIS A 1 95 ? -3.306 1.829 14.390 1.00 90.62 95 HIS A O 1
ATOM 775 N N . ARG A 1 96 ? -1.230 2.191 13.639 1.00 92.06 96 ARG A N 1
ATOM 776 C CA . ARG A 1 96 ? -0.765 2.875 14.861 1.00 92.06 96 ARG A CA 1
ATOM 777 C C . ARG A 1 96 ? -1.614 4.091 15.224 1.00 92.06 96 ARG A C 1
ATOM 779 O O . ARG A 1 96 ? -2.009 4.207 16.377 1.00 92.06 96 ARG A O 1
ATOM 786 N N . HIS A 1 97 ? -1.933 4.962 14.265 1.00 92.88 97 HIS A N 1
ATOM 787 C CA . HIS A 1 97 ? -2.790 6.126 14.528 1.00 92.88 97 HIS A CA 1
ATOM 788 C C . HIS A 1 97 ? -4.179 5.713 15.007 1.00 92.88 97 HIS A C 1
ATOM 790 O O . HIS A 1 97 ? -4.707 6.299 15.950 1.00 92.88 97 HIS A O 1
ATOM 796 N N . ARG A 1 98 ? -4.755 4.676 14.393 1.00 90.38 98 ARG A N 1
ATOM 797 C CA 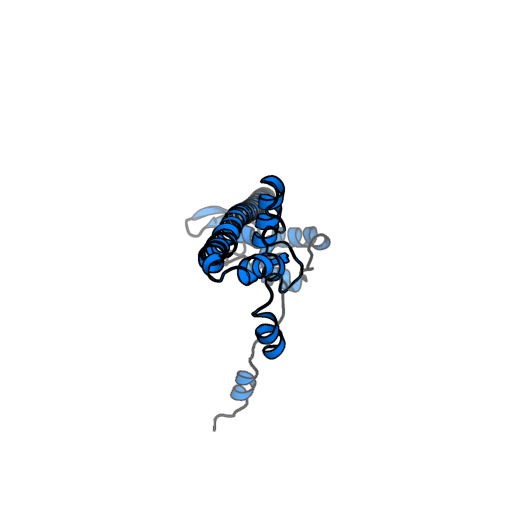. ARG A 1 98 ? -6.036 4.125 14.828 1.00 90.38 98 ARG A CA 1
ATOM 798 C C . ARG A 1 98 ? -5.960 3.579 16.257 1.00 90.38 98 ARG A C 1
ATOM 800 O O . ARG A 1 98 ? -6.847 3.871 17.051 1.00 90.38 98 ARG A O 1
ATOM 807 N N . MET A 1 99 ? -4.907 2.834 16.588 1.00 90.06 99 MET A N 1
ATOM 808 C CA . MET A 1 99 ? -4.706 2.272 17.928 1.00 90.06 99 MET A CA 1
ATOM 809 C C . MET A 1 99 ? -4.512 3.366 18.983 1.00 90.06 99 MET A C 1
ATOM 811 O O . MET A 1 99 ? -5.136 3.306 20.037 1.00 90.06 99 MET A O 1
ATOM 815 N N . MET A 1 100 ? -3.729 4.406 18.677 1.00 92.56 100 MET A N 1
ATOM 816 C CA . MET A 1 100 ? -3.563 5.574 19.552 1.00 92.56 100 MET A CA 1
ATOM 817 C C . MET A 1 100 ? -4.883 6.321 19.763 1.00 92.56 100 MET A C 1
ATOM 819 O O . MET A 1 100 ? -5.214 6.679 20.890 1.00 92.56 100 MET A O 1
ATOM 823 N N . GLY A 1 101 ? -5.664 6.533 18.698 1.00 91.19 101 GLY A N 1
ATOM 824 C CA . GLY A 1 101 ? -6.987 7.149 18.803 1.00 91.19 101 GLY A CA 1
ATOM 825 C C . GLY A 1 101 ? -7.924 6.339 19.697 1.00 91.19 101 GLY A C 1
ATOM 826 O O . GLY A 1 101 ? -8.622 6.909 20.535 1.00 91.19 101 GLY A O 1
ATOM 827 N N . MET A 1 102 ? -7.880 5.011 19.576 1.00 89.62 102 MET A N 1
ATOM 828 C CA . MET A 1 102 ? -8.669 4.128 20.422 1.00 89.62 102 MET A CA 1
ATOM 829 C C . MET A 1 102 ? -8.214 4.150 21.885 1.00 89.62 102 MET A C 1
ATOM 831 O O . MET A 1 102 ? -9.051 4.167 22.779 1.00 89.62 102 MET A O 1
ATOM 835 N N . GLU A 1 103 ? -6.907 4.202 22.146 1.00 90.88 103 GLU A N 1
ATOM 836 C CA . GLU A 1 103 ? -6.364 4.341 23.501 1.00 90.88 103 GLU A CA 1
ATOM 837 C C . GLU A 1 103 ? -6.830 5.636 24.169 1.00 90.88 103 GLU A C 1
ATOM 839 O O . GLU A 1 103 ? -7.272 5.629 25.319 1.00 90.88 103 GLU A O 1
ATOM 844 N N . VAL A 1 104 ? -6.780 6.751 23.438 1.00 91.62 104 VAL A N 1
ATOM 845 C CA . VAL A 1 104 ? -7.258 8.043 23.938 1.00 91.62 104 VAL A CA 1
ATOM 846 C C . VAL A 1 104 ? -8.761 7.995 24.200 1.00 91.62 104 VAL A C 1
ATOM 848 O O . VAL A 1 104 ? -9.191 8.452 25.258 1.00 91.62 104 VAL A O 1
ATOM 851 N N . ALA A 1 105 ? -9.552 7.424 23.288 1.00 89.50 105 ALA A N 1
ATOM 852 C CA . ALA A 1 105 ? -10.995 7.281 23.469 1.00 89.50 105 ALA A CA 1
ATOM 853 C C . ALA A 1 105 ? -11.328 6.409 24.687 1.00 89.50 105 ALA A C 1
ATOM 855 O O . ALA A 1 105 ? -12.088 6.830 25.555 1.00 89.50 105 ALA A O 1
ATOM 856 N N . PHE A 1 106 ? -10.693 5.243 24.807 1.00 90.06 106 PHE A N 1
ATOM 857 C CA . PHE A 1 106 ? -10.886 4.328 25.929 1.00 90.06 106 PHE A CA 1
ATOM 858 C C . PHE A 1 106 ? -10.564 4.994 27.267 1.00 90.06 106 PHE A C 1
ATOM 860 O O . PHE A 1 106 ? -11.338 4.902 28.215 1.00 90.06 106 PHE A O 1
ATOM 867 N N . ARG A 1 107 ? -9.463 5.750 27.331 1.00 88.69 107 ARG A N 1
ATOM 868 C CA . ARG A 1 107 ? -9.064 6.487 28.535 1.00 88.69 107 ARG A CA 1
ATOM 869 C C . ARG A 1 107 ? -10.104 7.518 28.988 1.00 88.69 107 ARG A C 1
ATOM 871 O O . ARG A 1 107 ? -10.166 7.796 30.180 1.00 88.69 107 ARG A O 1
ATOM 878 N N . HIS A 1 108 ? -10.884 8.085 28.069 1.00 87.62 108 HIS A N 1
ATOM 879 C CA . HIS A 1 108 ? -11.965 9.020 28.404 1.00 87.62 108 HIS A CA 1
ATOM 880 C C . HIS A 1 108 ? -13.283 8.313 28.733 1.00 87.62 108 HIS A C 1
ATOM 882 O O . HIS A 1 108 ? -14.091 8.865 29.470 1.00 87.62 108 HIS A O 1
ATOM 888 N N . LEU A 1 109 ? -13.504 7.115 28.190 1.00 86.31 109 LEU A N 1
ATOM 889 C CA . LEU A 1 109 ? -14.756 6.366 28.327 1.00 86.31 109 LEU A CA 1
ATOM 890 C C . LEU A 1 109 ? -14.754 5.361 29.478 1.00 86.31 109 LEU A C 1
ATOM 892 O O . LEU A 1 109 ? -15.806 4.813 29.794 1.00 86.31 109 LEU A O 1
ATOM 896 N N . LYS A 1 110 ? -13.598 5.105 30.096 1.00 82.75 110 LYS A N 1
ATOM 897 C CA . LYS A 1 110 ? -13.493 4.245 31.275 1.00 82.75 110 LYS A CA 1
ATOM 898 C C . LYS A 1 110 ? -14.214 4.861 32.478 1.00 82.75 110 LYS A C 1
ATOM 900 O O . LYS A 1 110 ? -13.639 5.607 33.267 1.00 82.75 110 LYS A O 1
ATOM 905 N N . ALA A 1 111 ? -15.502 4.574 32.581 1.00 69.88 111 ALA A N 1
ATOM 906 C CA . ALA A 1 111 ? -16.335 4.982 33.703 1.00 69.88 111 ALA A CA 1
ATOM 907 C C . ALA A 1 111 ? -16.349 3.931 34.824 1.00 69.88 111 ALA A C 1
ATOM 909 O O . ALA A 1 111 ? -16.637 4.287 35.963 1.00 69.88 111 ALA A O 1
ATOM 910 N N . ASP A 1 112 ? -15.998 2.676 34.514 1.00 68.81 112 ASP A N 1
ATOM 911 C CA . ASP A 1 112 ? -16.097 1.548 35.438 1.00 68.81 112 ASP A CA 1
ATOM 912 C C . ASP A 1 112 ? -14.782 0.777 35.591 1.00 68.81 112 ASP A C 1
ATOM 914 O O . ASP A 1 112 ? -13.951 0.698 34.680 1.00 68.81 112 ASP A O 1
ATOM 918 N N . VAL A 1 113 ? -14.620 0.179 36.770 1.00 70.81 113 VAL A N 1
ATOM 919 C CA . VAL A 1 113 ? -13.513 -0.721 37.103 1.00 70.81 113 VAL A CA 1
ATOM 920 C C . VAL A 1 113 ? -14.100 -2.108 37.324 1.00 70.81 113 VAL A C 1
ATOM 922 O O . VAL A 1 113 ? -14.875 -2.317 38.255 1.00 70.81 113 VAL A O 1
ATOM 925 N N . ALA A 1 114 ? -13.726 -3.064 36.477 1.00 69.31 114 ALA A N 1
ATOM 926 C CA . ALA A 1 114 ? -14.097 -4.463 36.650 1.00 69.31 114 ALA A CA 1
ATOM 927 C C . ALA A 1 114 ? -12.915 -5.275 37.173 1.00 69.31 114 ALA A C 1
ATOM 929 O O . ALA A 1 114 ? -11.746 -4.938 36.972 1.00 69.31 114 ALA A O 1
ATOM 930 N N . HIS A 1 115 ? -13.217 -6.393 37.826 1.00 65.44 115 HIS A N 1
ATOM 931 C CA . HIS A 1 115 ? -12.201 -7.363 38.206 1.00 65.44 115 HIS A CA 1
ATOM 932 C C . HIS A 1 115 ? -12.078 -8.424 37.118 1.00 65.44 115 HIS A C 1
ATOM 934 O O . HIS A 1 115 ? -13.030 -9.138 36.809 1.00 65.44 115 HIS A O 1
ATOM 940 N N . ASN A 1 116 ? -10.880 -8.560 36.559 1.00 67.25 116 ASN A N 1
ATOM 941 C CA . ASN A 1 116 ? -10.568 -9.663 35.658 1.00 67.25 116 ASN A CA 1
ATOM 942 C C . ASN A 1 116 ? -10.600 -10.999 36.433 1.00 67.25 116 ASN A C 1
ATOM 944 O O . ASN A 1 116 ? -10.485 -11.024 37.660 1.00 67.25 116 ASN A O 1
ATOM 948 N N . LYS A 1 117 ? -10.647 -12.129 35.721 1.00 65.88 117 LYS A N 1
ATOM 949 C CA . LYS A 1 117 ? -10.597 -13.515 36.233 1.00 65.88 117 LYS A CA 1
ATOM 950 C C . LYS A 1 117 ? -9.447 -13.776 37.219 1.00 65.88 117 LYS A C 1
ATOM 952 O O . LYS A 1 117 ? -9.528 -14.691 38.030 1.00 65.88 117 LYS A O 1
ATOM 957 N N . ASN A 1 118 ? -8.407 -12.943 37.183 1.00 70.31 118 ASN A N 1
ATOM 958 C CA . ASN A 1 118 ? -7.240 -13.010 38.064 1.00 70.31 118 ASN A CA 1
ATOM 959 C C . ASN A 1 118 ? -7.348 -12.097 39.308 1.00 70.31 118 ASN A C 1
ATOM 961 O O . ASN A 1 118 ? -6.352 -11.892 39.997 1.00 70.31 118 ASN A O 1
ATOM 965 N N . GLY A 1 119 ? -8.510 -11.486 39.567 1.00 69.31 119 GLY A N 1
ATOM 966 C CA . GLY A 1 119 ? -8.749 -10.550 40.675 1.00 69.31 119 GLY A CA 1
ATOM 967 C C . GLY A 1 119 ? -8.133 -9.159 40.487 1.00 69.31 119 GLY A C 1
ATOM 968 O O . GLY A 1 119 ? -8.239 -8.313 41.371 1.00 69.31 119 GLY A O 1
ATOM 969 N N . LYS A 1 120 ? -7.489 -8.899 39.344 1.00 76.19 120 LYS A N 1
ATOM 970 C CA . LYS A 1 120 ? -6.878 -7.602 39.037 1.00 76.19 120 LYS A CA 1
ATOM 971 C C . LYS A 1 120 ? -7.940 -6.621 38.546 1.00 76.19 120 LYS A C 1
ATOM 973 O O . LYS A 1 120 ? -8.719 -6.973 37.665 1.00 76.19 120 LYS A O 1
ATOM 978 N N . GLU A 1 121 ? -7.925 -5.410 39.090 1.00 77.25 121 GLU A N 1
ATOM 979 C CA . GLU A 1 121 ? -8.724 -4.285 38.600 1.00 77.25 121 GLU A CA 1
ATOM 980 C C . GLU A 1 121 ? -8.285 -3.904 37.184 1.00 77.25 121 GLU A C 1
ATOM 982 O O . GLU A 1 121 ? -7.094 -3.707 36.909 1.00 77.25 121 GLU A O 1
ATOM 987 N N . VAL A 1 122 ? -9.251 -3.853 36.275 1.00 81.62 122 VAL A N 1
ATOM 988 C CA . VAL A 1 122 ? -9.079 -3.465 34.880 1.00 81.62 122 VAL A CA 1
ATOM 989 C C . VAL A 1 122 ? -10.121 -2.398 34.571 1.00 81.62 122 VAL A C 1
ATOM 991 O O . VAL A 1 122 ? -11.301 -2.565 34.873 1.00 81.62 122 VAL A O 1
ATOM 994 N N . ASP A 1 123 ? -9.665 -1.296 33.978 1.00 86.50 123 ASP A N 1
ATOM 995 C CA . ASP A 1 123 ? -10.547 -0.268 33.429 1.00 86.50 123 ASP A CA 1
ATOM 996 C C . ASP A 1 123 ? -11.426 -0.909 32.344 1.00 86.50 123 ASP A C 1
ATOM 998 O O . ASP A 1 123 ? -10.895 -1.584 31.456 1.00 86.50 123 ASP A O 1
ATOM 1002 N N . VAL A 1 124 ? -12.740 -0.701 32.398 1.00 88.44 124 VAL A N 1
ATOM 1003 C CA . VAL A 1 124 ? -13.685 -1.249 31.417 1.00 88.44 124 VAL A CA 1
ATOM 1004 C C . VAL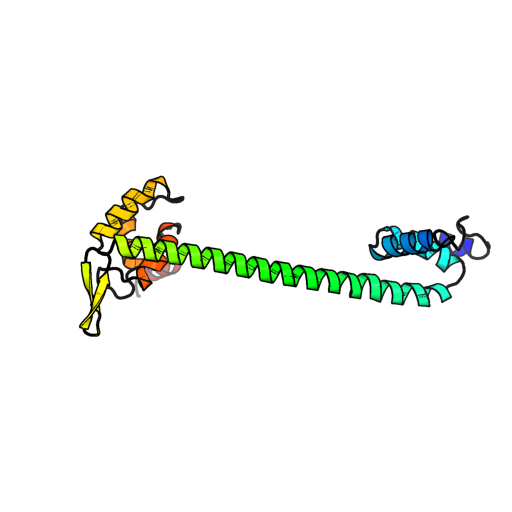 A 1 124 ? -14.713 -0.215 30.966 1.00 88.44 124 VAL A C 1
ATOM 1006 O O . VAL A 1 124 ? -14.938 0.811 31.612 1.00 88.44 124 VAL A O 1
ATOM 1009 N N . VAL A 1 125 ? -15.343 -0.495 29.827 1.00 89.50 125 VAL A N 1
ATOM 1010 C CA . VAL A 1 125 ? -16.453 0.295 29.282 1.00 89.50 125 VAL A CA 1
ATOM 1011 C C . VAL A 1 125 ? -17.738 -0.524 29.372 1.00 89.50 125 VAL A C 1
ATOM 1013 O O . VAL A 1 125 ? -17.812 -1.622 28.820 1.00 89.50 125 VAL A O 1
ATOM 1016 N N . SER A 1 126 ? -18.755 0.008 30.050 1.00 88.62 126 SER A N 1
ATOM 1017 C CA . SER A 1 126 ? -20.058 -0.646 30.191 1.00 88.62 126 SER A CA 1
ATOM 1018 C C . SER A 1 126 ? -20.895 -0.554 28.906 1.00 88.62 126 SER A C 1
ATOM 1020 O O . SER A 1 126 ? -20.652 0.277 28.021 1.00 88.62 126 SER A O 1
ATOM 1022 N N . PHE A 1 127 ? -21.925 -1.398 28.803 1.00 88.62 127 PHE A N 1
ATOM 1023 C CA . PHE A 1 127 ? -22.859 -1.384 27.672 1.00 88.62 127 PHE A CA 1
ATOM 1024 C C . PHE A 1 127 ? -23.588 -0.040 27.496 1.00 88.62 127 PHE A C 1
ATOM 1026 O O . PHE A 1 127 ? -23.864 0.382 26.368 1.00 88.62 127 PHE A O 1
ATOM 1033 N N . GLU A 1 128 ? -23.894 0.649 28.596 1.00 88.06 128 GLU A N 1
ATOM 1034 C CA . GLU A 1 128 ? -24.592 1.938 28.578 1.00 88.06 128 GLU A CA 1
ATOM 1035 C C . GLU A 1 128 ? -23.717 3.012 27.925 1.00 88.06 128 GLU A C 1
ATOM 1037 O O . GLU A 1 128 ? -24.116 3.612 26.924 1.00 88.06 128 GLU A O 1
ATOM 1042 N N . THR A 1 129 ? -22.474 3.155 28.394 1.00 88.69 129 THR A N 1
ATOM 1043 C CA . THR A 1 129 ? -21.491 4.085 27.821 1.00 88.69 129 THR A CA 1
ATOM 1044 C C . THR A 1 129 ? -21.184 3.758 26.359 1.00 88.69 129 THR A C 1
ATOM 1046 O O . THR A 1 129 ? -21.064 4.656 25.524 1.00 88.69 129 THR A O 1
ATOM 1049 N N . PHE A 1 130 ? -21.106 2.470 26.006 1.00 89.06 130 PHE A N 1
ATOM 1050 C CA . PHE A 1 130 ? -20.947 2.037 24.617 1.00 89.06 130 PHE A CA 1
ATOM 1051 C C . PHE A 1 130 ? -22.123 2.476 23.734 1.00 89.06 130 PHE A C 1
ATOM 1053 O O . PHE A 1 130 ? -21.923 2.935 22.609 1.00 89.06 130 PHE A O 1
ATOM 1060 N N . THR A 1 131 ? -23.354 2.349 24.229 1.00 89.25 131 THR A N 1
ATOM 1061 C CA . THR A 1 131 ? -24.561 2.716 23.477 1.00 89.25 131 THR A CA 1
ATOM 1062 C C . THR A 1 131 ? -24.618 4.220 23.224 1.00 89.25 131 THR A C 1
ATOM 1064 O O . THR A 1 131 ? -24.892 4.637 22.096 1.00 89.25 131 THR A O 1
ATOM 1067 N N . GLU A 1 132 ? -24.291 5.030 24.232 1.00 88.94 132 GLU A N 1
ATOM 1068 C CA . GLU A 1 132 ? -24.179 6.485 24.089 1.00 88.94 132 GLU A CA 1
ATOM 1069 C C . GLU A 1 132 ? -23.117 6.867 23.057 1.00 88.94 132 GLU A C 1
ATOM 1071 O O . GLU A 1 132 ? -23.366 7.693 22.175 1.00 88.94 132 GLU A O 1
ATOM 1076 N N . LEU A 1 133 ? -21.957 6.208 23.103 1.00 88.06 133 LEU A N 1
ATOM 1077 C CA . LEU A 1 133 ? -20.896 6.415 22.127 1.00 88.06 133 LEU A CA 1
ATOM 1078 C C . LEU A 1 133 ? -21.385 6.118 20.704 1.00 88.06 133 LEU A C 1
ATOM 1080 O O . LEU A 1 133 ? -21.216 6.942 19.807 1.00 88.06 133 LEU A O 1
ATOM 1084 N N . VAL A 1 134 ? -22.026 4.969 20.476 1.00 87.94 134 VAL A N 1
ATOM 1085 C CA . VAL A 1 134 ? -22.544 4.604 19.148 1.00 87.94 134 VAL A CA 1
ATOM 1086 C C . VAL A 1 134 ? -23.579 5.615 18.650 1.00 87.94 134 VAL A C 1
ATOM 1088 O O . VAL A 1 134 ? -23.582 5.946 17.461 1.00 87.94 134 VAL A O 1
ATOM 1091 N N . ASP A 1 135 ? -24.427 6.144 19.532 1.00 87.50 135 ASP A N 1
ATOM 1092 C CA . ASP A 1 135 ? -25.395 7.178 19.168 1.00 87.50 135 ASP A CA 1
ATOM 1093 C C . ASP A 1 135 ? -24.708 8.503 18.774 1.00 87.50 135 ASP A C 1
ATOM 1095 O O . ASP A 1 135 ? -25.130 9.125 17.794 1.00 87.50 135 ASP A O 1
ATOM 1099 N N . VAL A 1 136 ? -23.606 8.888 19.430 1.00 87.19 136 VAL A N 1
ATOM 1100 C CA . VAL A 1 136 ? -22.783 10.060 19.055 1.00 87.19 136 VAL A CA 1
ATOM 1101 C C . VAL A 1 136 ? -22.036 9.848 17.733 1.00 87.19 136 VAL A C 1
ATOM 1103 O O . VAL A 1 136 ? -21.905 10.780 16.938 1.00 87.19 136 VAL A O 1
ATOM 1106 N N . PHE A 1 137 ? -21.567 8.629 17.458 1.00 82.94 137 PHE A N 1
ATOM 1107 C CA . PHE A 1 137 ? -20.843 8.294 16.225 1.00 82.94 137 PHE A CA 1
ATOM 1108 C C . PHE A 1 137 ? -21.757 8.029 15.022 1.00 82.94 137 PHE A C 1
ATOM 1110 O O . PHE A 1 137 ? -21.284 8.046 13.882 1.00 82.94 137 PHE A O 1
ATOM 1117 N N . ARG A 1 138 ? -23.066 7.829 15.234 1.00 82.50 138 ARG A N 1
ATOM 1118 C CA . ARG A 1 138 ? -24.056 7.567 14.176 1.00 82.50 138 ARG A CA 1
ATOM 1119 C C . ARG A 1 138 ? -23.973 8.525 12.971 1.00 82.50 138 ARG A C 1
ATOM 1121 O O . ARG A 1 138 ? -23.974 8.003 11.858 1.00 82.50 138 ARG A O 1
ATOM 1128 N N . PRO A 1 139 ? -23.895 9.865 13.118 1.00 82.75 139 PRO A N 1
ATOM 1129 C CA . PRO A 1 139 ? -23.823 10.774 11.967 1.00 82.75 139 PRO A CA 1
ATOM 1130 C C . PRO A 1 139 ? -22.508 10.682 11.178 1.00 82.75 139 PRO A C 1
ATOM 1132 O O . PRO A 1 139 ? -22.478 11.057 10.009 1.00 82.75 139 PRO A O 1
ATOM 1135 N N . PHE A 1 140 ? -21.431 10.189 11.792 1.00 78.81 140 PHE A N 1
ATOM 1136 C CA . PHE A 1 140 ? -20.108 10.096 11.169 1.00 78.81 140 PHE A CA 1
ATOM 1137 C C . PHE A 1 140 ? -19.825 8.718 10.565 1.00 78.81 140 PHE A C 1
ATOM 1139 O O . PHE A 1 140 ? -18.868 8.560 9.804 1.00 78.81 140 PHE A O 1
ATOM 1146 N N . ASN A 1 141 ? -20.625 7.706 10.905 1.00 78.19 141 ASN A N 1
ATOM 1147 C CA . ASN A 1 141 ? -20.387 6.347 10.451 1.00 78.19 141 ASN A CA 1
ATOM 1148 C C . ASN A 1 141 ? -20.943 6.124 9.037 1.00 78.19 141 ASN A C 1
ATOM 1150 O O . ASN A 1 141 ? -22.075 6.493 8.727 1.00 78.19 141 ASN A O 1
ATOM 1154 N N . ARG A 1 142 ? -20.160 5.459 8.177 1.00 73.56 142 ARG A N 1
ATOM 1155 C CA . ARG A 1 142 ? -20.563 5.145 6.793 1.00 73.56 142 ARG A CA 1
ATOM 1156 C C . ARG A 1 142 ? -21.779 4.218 6.744 1.00 73.56 142 ARG A C 1
ATOM 1158 O O . ARG A 1 142 ? -22.579 4.302 5.815 1.00 73.56 142 ARG A O 1
ATOM 1165 N N . TYR A 1 143 ? -21.900 3.337 7.735 1.00 76.19 143 TYR A N 1
ATOM 1166 C CA . TYR A 1 143 ? -23.030 2.434 7.902 1.00 76.19 143 TYR A CA 1
ATOM 1167 C C . TYR A 1 143 ? -23.720 2.729 9.229 1.00 76.19 143 TYR A C 1
ATOM 1169 O O . TYR A 1 143 ? -23.094 2.727 10.287 1.00 76.19 143 TYR A O 1
ATOM 1177 N N . VAL A 1 144 ? -25.027 2.982 9.181 1.00 76.69 144 VAL A N 1
ATOM 1178 C CA . VAL A 1 144 ? -25.815 3.211 10.392 1.00 76.69 144 VAL A CA 1
ATOM 1179 C C . VAL A 1 144 ? -26.163 1.863 11.008 1.00 76.69 144 VAL A C 1
ATOM 1181 O O . VAL A 1 144 ? -26.944 1.096 10.447 1.00 76.69 144 VAL A O 1
ATOM 1184 N N . VAL A 1 145 ? -25.602 1.585 12.183 1.00 78.31 145 VAL A N 1
ATOM 1185 C CA . VAL A 1 145 ? -26.006 0.435 12.994 1.00 78.31 145 VAL A CA 1
ATOM 1186 C C . VAL A 1 145 ? -27.398 0.720 13.564 1.00 78.31 145 VAL A C 1
ATOM 1188 O O . VAL A 1 145 ? -27.616 1.706 14.284 1.00 78.31 145 VAL A O 1
ATOM 1191 N N . GLU A 1 146 ? -28.374 -0.121 13.213 1.00 80.69 146 GLU A N 1
ATOM 1192 C CA . GLU A 1 146 ? -29.707 -0.034 13.811 1.00 80.69 146 GLU A CA 1
ATOM 1193 C C . GLU A 1 146 ? -29.633 -0.364 15.305 1.00 80.69 146 GLU A C 1
ATOM 1195 O O . GLU A 1 146 ? -28.880 -1.247 15.715 1.00 80.69 146 GLU A O 1
ATOM 1200 N N . LYS A 1 147 ? -30.475 0.281 16.122 1.00 81.75 147 LYS A N 1
ATOM 1201 C CA . LYS A 1 147 ? -30.466 0.105 17.587 1.00 81.75 147 LYS A CA 1
ATOM 1202 C C . LYS A 1 147 ? -30.547 -1.361 18.031 1.00 81.75 147 LYS A C 1
ATOM 1204 O O . LYS A 1 147 ? -29.883 -1.753 18.982 1.00 81.75 147 LYS A O 1
ATOM 1209 N N . LYS A 1 148 ? -31.295 -2.190 17.296 1.00 82.44 148 LYS A N 1
ATOM 1210 C CA . LYS A 1 148 ? -31.439 -3.630 17.567 1.00 82.44 148 LYS A CA 1
ATOM 1211 C C . LYS A 1 148 ? -30.143 -4.433 17.388 1.00 82.44 148 LYS A C 1
ATOM 1213 O O . LYS A 1 148 ? -29.983 -5.467 18.024 1.00 82.44 148 LYS A O 1
ATOM 1218 N N . PHE A 1 149 ? -29.221 -3.958 16.550 1.00 84.69 149 PHE A N 1
ATOM 1219 C CA . PHE A 1 149 ? -27.932 -4.603 16.307 1.00 84.69 149 PHE A CA 1
ATOM 1220 C C . PHE A 1 149 ? -26.824 -4.091 17.228 1.00 84.69 149 PHE A C 1
ATOM 1222 O O . PHE A 1 149 ? -25.789 -4.740 17.297 1.00 84.69 149 PHE A O 1
ATOM 1229 N N . ILE A 1 150 ? -27.024 -2.997 17.976 1.00 86.75 150 ILE A N 1
ATOM 1230 C CA . ILE A 1 150 ? -26.017 -2.478 18.923 1.00 86.75 150 ILE A CA 1
ATOM 1231 C C . ILE A 1 150 ? -25.664 -3.542 19.963 1.00 86.75 150 ILE A C 1
ATOM 1233 O O . ILE A 1 150 ? -24.489 -3.775 20.225 1.00 86.75 150 ILE A O 1
ATOM 1237 N N . ARG A 1 151 ? -26.671 -4.256 20.481 1.00 87.69 151 ARG A N 1
ATOM 1238 C CA . ARG A 1 151 ? -26.450 -5.360 21.421 1.00 87.69 151 ARG A CA 1
ATOM 1239 C C . ARG A 1 151 ? -25.643 -6.503 20.804 1.00 87.69 151 ARG A C 1
ATOM 1241 O O . ARG A 1 151 ? -24.756 -7.028 21.455 1.00 87.69 151 ARG A O 1
ATOM 1248 N N . VAL A 1 152 ? -25.906 -6.832 19.540 1.00 87.38 152 VAL A N 1
ATOM 1249 C CA . VAL A 1 152 ? -25.147 -7.854 18.801 1.00 87.38 152 VAL A CA 1
ATOM 1250 C C . VAL A 1 152 ? -23.712 -7.394 18.545 1.00 87.38 152 VAL A C 1
ATOM 1252 O O . VAL A 1 152 ? -22.793 -8.193 18.643 1.00 87.38 152 VAL A O 1
ATOM 1255 N N . CYS A 1 153 ? -23.504 -6.109 18.243 1.00 88.19 153 CYS A N 1
ATOM 1256 C CA . CYS A 1 153 ? -22.166 -5.538 18.091 1.00 88.19 153 CYS A CA 1
ATOM 1257 C C . CYS A 1 153 ? -21.388 -5.615 19.402 1.00 88.19 153 CYS A C 1
ATOM 1259 O O . CYS A 1 153 ? -20.218 -5.969 19.385 1.00 88.19 153 CYS A O 1
ATOM 1261 N N . PHE A 1 154 ? -22.038 -5.294 20.520 1.00 90.19 154 PHE A N 1
ATOM 1262 C CA . PHE A 1 154 ? -21.423 -5.379 21.836 1.00 90.19 154 PHE A CA 1
ATOM 1263 C C . PHE A 1 154 ? -21.074 -6.822 22.202 1.00 90.19 154 PHE A C 1
ATOM 1265 O O . PHE A 1 154 ? -19.939 -7.088 22.560 1.00 90.19 154 PHE A O 1
ATOM 1272 N N . GLU A 1 155 ? -21.996 -7.768 22.018 1.00 88.44 155 GLU A N 1
ATOM 1273 C CA . GLU A 1 155 ? -21.742 -9.196 22.268 1.00 88.44 155 GLU A CA 1
ATOM 1274 C C . GLU A 1 155 ? -20.685 -9.786 21.318 1.00 88.44 155 GLU A C 1
ATOM 1276 O O . GLU A 1 155 ? -19.978 -10.721 21.673 1.00 88.44 155 GLU A O 1
ATOM 1281 N N . ALA A 1 156 ? -20.544 -9.239 20.107 1.00 88.31 156 ALA A N 1
ATOM 1282 C CA . ALA A 1 156 ? -19.470 -9.618 19.191 1.00 88.31 156 ALA A CA 1
ATOM 1283 C C . ALA A 1 156 ? -18.095 -9.069 19.612 1.00 88.31 156 ALA A C 1
ATOM 1285 O O . ALA A 1 156 ? -17.081 -9.609 19.174 1.00 88.31 156 ALA A O 1
ATOM 1286 N N . LEU A 1 157 ? -18.064 -7.994 20.406 1.00 89.94 157 LEU A N 1
ATOM 1287 C CA . LEU A 1 157 ? -16.843 -7.399 20.955 1.00 89.94 157 LEU A CA 1
ATOM 1288 C C . LEU A 1 157 ? -16.467 -8.012 22.310 1.00 89.94 157 LEU A C 1
ATOM 1290 O O . LEU A 1 157 ? -15.287 -8.225 22.555 1.00 89.94 157 LEU A O 1
ATOM 1294 N N . ASP A 1 158 ? -17.456 -8.305 23.157 1.00 89.56 158 ASP A N 1
ATOM 1295 C CA . ASP A 1 158 ? -17.310 -8.933 24.475 1.00 89.56 158 ASP A CA 1
ATOM 1296 C C . ASP A 1 158 ? -17.008 -10.436 24.325 1.00 89.56 158 ASP A C 1
ATOM 1298 O O . ASP A 1 158 ? -17.893 -11.299 24.325 1.00 89.56 158 ASP A O 1
ATOM 1302 N N . ALA A 1 159 ? -15.728 -10.755 24.130 1.00 84.88 159 ALA A N 1
ATOM 1303 C CA . ALA A 1 159 ? -15.269 -12.116 23.895 1.00 84.88 159 ALA A CA 1
ATOM 1304 C C . ALA A 1 159 ? -15.266 -12.942 25.187 1.00 84.88 159 ALA A C 1
ATOM 1306 O O . ALA A 1 159 ? -15.440 -14.168 25.143 1.00 84.88 159 ALA A O 1
ATOM 1307 N N . ASP A 1 160 ? -15.053 -12.296 26.335 1.00 83.75 160 ASP A N 1
ATOM 1308 C CA . ASP A 1 160 ? -15.001 -12.957 27.634 1.00 83.75 160 ASP A CA 1
ATOM 1309 C C . ASP A 1 160 ? -16.356 -13.060 28.354 1.00 83.75 160 ASP A C 1
ATOM 1311 O O . ASP A 1 160 ? -16.445 -13.811 29.337 1.00 83.75 160 ASP A O 1
ATOM 1315 N N . LYS A 1 161 ? -17.401 -12.433 27.793 1.00 83.44 161 LYS A N 1
ATOM 1316 C CA . LYS A 1 161 ? -18.781 -12.374 28.298 1.00 83.44 161 LYS A CA 1
ATOM 1317 C C . LYS A 1 161 ? -18.868 -11.731 29.675 1.00 83.44 161 LYS A C 1
ATOM 1319 O O . LYS A 1 161 ? -19.649 -12.182 30.519 1.00 83.44 161 LYS A O 1
ATOM 1324 N N . SER A 1 162 ? -18.030 -10.734 29.926 1.00 80.88 162 SER A N 1
ATOM 1325 C CA . SER A 1 162 ? -18.008 -10.000 31.190 1.00 80.88 162 SER A CA 1
ATOM 1326 C C . SER A 1 162 ? -19.090 -8.921 31.281 1.00 80.88 162 SER A C 1
ATOM 1328 O O . SER A 1 162 ? -19.205 -8.281 32.324 1.00 80.88 162 SER A O 1
ATOM 1330 N N . GLU A 1 163 ? -19.897 -8.732 30.225 1.00 84.12 163 GLU A N 1
ATOM 1331 C CA . GLU A 1 163 ? -20.870 -7.638 30.074 1.00 84.12 163 GLU A CA 1
ATOM 1332 C C . GLU A 1 163 ? -20.221 -6.240 30.095 1.00 84.12 163 GLU A C 1
ATOM 1334 O O . GLU A 1 163 ? -20.904 -5.214 30.182 1.00 84.12 163 GLU A O 1
ATOM 1339 N N . ALA A 1 164 ? -18.896 -6.188 29.953 1.00 86.50 164 ALA A N 1
ATOM 1340 C CA . ALA A 1 164 ? -18.087 -4.986 29.891 1.00 86.50 164 ALA A CA 1
ATOM 1341 C C . ALA A 1 164 ? -16.968 -5.171 28.857 1.00 86.50 164 ALA A C 1
ATOM 1343 O O . ALA A 1 164 ? -16.553 -6.284 28.567 1.00 86.50 164 ALA A O 1
ATOM 1344 N N . LEU A 1 165 ? -16.474 -4.077 28.280 1.00 88.38 165 LEU A N 1
ATOM 1345 C CA . LEU A 1 165 ? -15.406 -4.136 27.283 1.00 88.38 165 LEU A CA 1
ATOM 1346 C C . LEU A 1 165 ? -14.070 -3.756 27.906 1.00 88.38 165 LEU A C 1
ATOM 1348 O O . LEU A 1 165 ? -13.880 -2.622 28.361 1.00 88.38 165 LEU A O 1
ATOM 1352 N N . SER A 1 166 ? -13.121 -4.686 27.864 1.00 89.38 166 SER A N 1
ATOM 1353 C CA . SER A 1 166 ? -11.713 -4.411 28.144 1.00 89.38 166 SER A CA 1
ATOM 1354 C C . SER A 1 166 ? -11.070 -3.585 27.023 1.00 89.38 166 SER A C 1
ATOM 1356 O O . SER A 1 166 ? -11.591 -3.492 25.911 1.00 89.38 166 SER A O 1
ATOM 1358 N N . PHE A 1 167 ? -9.888 -3.008 27.268 1.00 88.56 167 PHE A N 1
ATOM 1359 C CA . PHE A 1 167 ? -9.177 -2.250 26.229 1.00 88.56 167 PHE A CA 1
ATOM 1360 C C . PHE A 1 167 ? -8.883 -3.087 24.974 1.00 88.56 167 PHE A C 1
ATOM 1362 O O . PHE A 1 167 ? -9.011 -2.586 23.859 1.00 88.56 167 PHE A O 1
ATOM 1369 N N . SER A 1 168 ? -8.513 -4.360 25.147 1.00 87.81 168 SER A N 1
ATOM 1370 C CA . SER A 1 168 ? -8.256 -5.287 24.038 1.00 87.81 168 SER A CA 1
ATOM 1371 C C . SER A 1 168 ? -9.492 -5.536 23.177 1.00 87.81 168 SER A C 1
ATOM 1373 O O . SER A 1 168 ? -9.372 -5.598 21.962 1.00 87.81 168 SER A O 1
ATOM 1375 N N . GLU A 1 169 ? -10.674 -5.626 23.781 1.00 89.69 169 GLU A N 1
ATOM 1376 C CA . GLU A 1 169 ? -11.936 -5.831 23.055 1.00 89.69 169 GLU A CA 1
ATOM 1377 C C . GLU A 1 169 ? -12.424 -4.527 22.419 1.00 89.69 169 GLU A C 1
ATOM 1379 O O . GLU A 1 169 ? -12.896 -4.489 21.282 1.00 89.69 169 GLU A O 1
ATOM 1384 N N . PHE A 1 170 ? -12.225 -3.413 23.119 1.00 90.31 170 PHE A N 1
ATOM 1385 C CA . PHE A 1 170 ? -12.580 -2.088 22.638 1.00 90.31 170 PHE A CA 1
ATOM 1386 C C . PHE A 1 170 ? -11.798 -1.685 21.373 1.00 90.31 170 PHE A C 1
ATOM 1388 O O . PHE A 1 170 ? -12.335 -0.966 20.531 1.00 90.31 170 PHE A O 1
ATOM 1395 N N . GLN A 1 171 ? -10.570 -2.183 21.171 1.00 90.38 171 GLN A N 1
ATOM 1396 C CA . GLN A 1 171 ? -9.759 -1.952 19.958 1.00 90.38 171 GLN A CA 1
ATOM 1397 C C . GLN A 1 171 ? -10.447 -2.357 18.650 1.00 90.38 171 GLN A C 1
ATOM 1399 O O . GLN A 1 171 ? -10.291 -1.685 17.614 1.00 90.38 171 GLN A O 1
ATOM 1404 N N . ASP A 1 172 ? -11.282 -3.387 18.711 1.00 88.69 172 ASP A N 1
ATOM 1405 C CA . ASP A 1 172 ? -11.984 -3.915 17.549 1.00 88.69 172 ASP A CA 1
ATOM 1406 C C . ASP A 1 172 ? -13.332 -3.236 17.294 1.00 88.69 172 ASP A C 1
ATOM 1408 O O . ASP A 1 172 ? -13.923 -3.423 16.225 1.00 88.69 172 ASP A O 1
ATOM 1412 N N . MET A 1 173 ? -13.768 -2.335 18.184 1.00 87.75 173 MET A N 1
ATOM 1413 C CA . MET A 1 173 ? -15.032 -1.602 18.063 1.00 87.75 173 MET A CA 1
ATOM 1414 C C . MET A 1 173 ? -15.195 -0.949 16.687 1.00 87.75 173 MET A C 1
ATOM 1416 O O . MET A 1 173 ? -16.228 -1.120 16.042 1.00 87.75 173 MET A O 1
ATOM 1420 N N . CYS A 1 174 ? -14.187 -0.214 16.201 1.00 83.75 174 CYS A N 1
ATOM 1421 C CA . CYS A 1 174 ? -14.297 0.450 14.900 1.00 83.75 174 CYS A CA 1
ATOM 1422 C C . CYS A 1 174 ? -14.456 -0.546 13.742 1.00 83.75 174 CYS A C 1
ATOM 1424 O O . CYS A 1 174 ? -15.121 -0.204 12.769 1.00 83.75 174 CYS A O 1
ATOM 1426 N N . VAL A 1 175 ? -13.877 -1.755 13.825 1.00 85.94 175 VAL A N 1
ATOM 1427 C CA . VAL A 1 175 ? -14.101 -2.784 12.793 1.00 85.94 175 VAL A CA 1
ATOM 1428 C C . VAL A 1 175 ? -15.556 -3.220 12.830 1.00 85.94 175 VAL A C 1
ATOM 1430 O O . VAL A 1 175 ? -16.235 -3.190 11.805 1.00 85.94 175 VAL A O 1
ATOM 1433 N N . VAL A 1 176 ? -16.048 -3.586 14.014 1.00 87.06 176 VAL A N 1
ATOM 1434 C CA . VAL A 1 176 ? -17.398 -4.130 14.187 1.00 87.06 176 VAL A CA 1
ATOM 1435 C C . VAL A 1 176 ? -18.456 -3.103 13.781 1.00 87.06 176 VAL A C 1
ATOM 1437 O O . VAL A 1 176 ? -19.352 -3.427 13.006 1.00 87.06 176 VAL A O 1
ATOM 1440 N N . LEU A 1 177 ? -18.312 -1.839 14.190 1.00 84.50 177 LEU A N 1
ATOM 1441 C CA . LEU A 1 177 ? -19.257 -0.769 13.846 1.00 84.50 177 LEU A CA 1
ATOM 1442 C C . LEU A 1 177 ? -19.228 -0.360 12.366 1.00 84.50 177 LEU A C 1
ATOM 1444 O O . LEU A 1 177 ? -20.224 0.158 11.861 1.00 84.50 177 LEU A O 1
ATOM 1448 N N . GLN A 1 178 ? -18.108 -0.553 11.665 1.00 82.94 178 GLN A N 1
ATOM 1449 C CA . GLN A 1 178 ? -17.991 -0.268 10.227 1.00 82.94 178 GLN A CA 1
ATOM 1450 C C . GLN A 1 178 ? -18.334 -1.480 9.351 1.00 82.94 178 GLN A C 1
ATOM 1452 O O . GLN A 1 178 ? -18.356 -1.369 8.122 1.00 82.94 178 GLN A O 1
ATOM 1457 N N . THR A 1 179 ? -18.611 -2.634 9.958 1.00 82.00 179 THR A N 1
ATOM 1458 C CA . THR A 1 179 ? -18.976 -3.849 9.234 1.00 82.00 179 THR A CA 1
ATOM 1459 C C . THR A 1 179 ? -20.444 -3.800 8.819 1.00 82.00 179 THR A C 1
ATOM 1461 O O . THR A 1 179 ? -21.323 -3.359 9.559 1.00 82.00 179 THR A O 1
ATOM 1464 N N . ARG A 1 180 ? -20.735 -4.276 7.604 1.00 78.88 180 ARG A N 1
ATOM 1465 C CA . ARG A 1 180 ? -22.111 -4.418 7.127 1.00 78.88 180 ARG A CA 1
ATOM 1466 C C . ARG A 1 180 ? -22.722 -5.690 7.709 1.00 78.88 180 ARG A C 1
ATOM 1468 O O . ARG A 1 180 ? -22.373 -6.791 7.291 1.00 78.88 180 ARG A O 1
ATOM 1475 N N . PHE A 1 181 ? -23.683 -5.534 8.609 1.00 74.69 181 PHE A N 1
ATOM 1476 C CA . PHE A 1 181 ? -24.483 -6.655 9.091 1.00 74.69 181 PHE A CA 1
ATOM 1477 C C . PHE A 1 181 ? -25.469 -7.112 8.010 1.00 74.69 181 PHE A C 1
ATOM 1479 O O . PHE A 1 181 ? -26.127 -6.298 7.358 1.00 74.69 181 PHE A O 1
ATOM 1486 N N . SER A 1 182 ? -25.570 -8.425 7.817 1.00 74.88 182 SER A N 1
ATOM 1487 C CA . SER A 1 182 ? -26.606 -9.045 6.991 1.00 74.88 182 SER A CA 1
ATOM 1488 C C . SER A 1 182 ? -27.259 -10.168 7.782 1.00 74.88 182 SER A C 1
ATOM 1490 O O . SER A 1 182 ? -26.575 -10.927 8.466 1.00 74.88 182 SER A O 1
ATOM 1492 N N . VAL A 1 183 ? -28.586 -10.234 7.728 1.00 76.88 183 VAL A N 1
ATOM 1493 C CA . VAL A 1 183 ? -29.345 -11.317 8.352 1.00 76.88 183 VAL A CA 1
ATOM 1494 C C . VAL A 1 183 ? -29.419 -12.453 7.344 1.00 76.88 183 VAL A C 1
ATOM 1496 O O . VAL A 1 183 ? -29.929 -12.269 6.240 1.00 76.88 183 VAL A O 1
ATOM 1499 N N . THR A 1 184 ? -28.903 -13.614 7.718 1.00 75.31 184 THR A N 1
ATOM 1500 C CA . THR A 1 184 ? -29.006 -14.845 6.934 1.00 75.31 184 THR A CA 1
ATOM 1501 C C . THR A 1 184 ? -30.016 -15.783 7.587 1.00 75.31 184 THR A C 1
ATOM 1503 O O . THR A 1 184 ? -30.164 -15.807 8.811 1.00 75.31 184 THR A O 1
ATOM 1506 N N . GLU A 1 185 ? -30.759 -16.544 6.778 1.00 75.06 185 GLU A N 1
ATOM 1507 C CA . GLU A 1 185 ? -31.614 -17.600 7.321 1.00 75.06 185 GLU A CA 1
ATOM 1508 C C . GLU A 1 185 ? -30.739 -18.653 8.015 1.00 75.06 185 GLU A C 1
ATOM 1510 O O . GLU A 1 185 ? -29.780 -19.160 7.436 1.00 75.06 185 GLU A O 1
ATOM 1515 N N . ARG A 1 186 ? -31.080 -18.985 9.267 1.00 66.69 186 ARG A N 1
ATOM 1516 C CA . ARG A 1 186 ? -30.323 -19.936 10.099 1.00 66.69 186 ARG A CA 1
ATOM 1517 C C . ARG A 1 186 ? -30.290 -21.349 9.511 1.00 66.69 186 ARG A C 1
ATOM 1519 O O . ARG A 1 186 ? -29.341 -22.091 9.754 1.00 66.69 186 ARG A O 1
ATOM 1526 N N . ASP A 1 187 ? -31.323 -21.720 8.760 1.00 74.38 187 ASP A N 1
ATOM 1527 C CA . ASP A 1 187 ? -31.444 -23.045 8.169 1.00 74.38 187 ASP A CA 1
ATOM 1528 C C . ASP A 1 187 ? -31.106 -23.009 6.682 1.00 74.38 187 ASP A C 1
ATOM 1530 O O . ASP A 1 187 ? -31.791 -22.377 5.879 1.00 74.38 187 ASP A O 1
ATOM 1534 N N . SER A 1 188 ? -30.076 -23.770 6.311 1.00 69.50 188 SER A N 1
ATOM 1535 C CA . SER A 1 188 ? -29.843 -24.143 4.919 1.00 69.50 188 SER A CA 1
ATOM 1536 C C . SER A 1 188 ? -31.085 -24.842 4.359 1.00 69.50 188 SER A C 1
ATOM 1538 O O . SER A 1 188 ? -31.729 -25.633 5.058 1.00 69.50 188 SER A O 1
ATOM 1540 N N . ALA A 1 189 ? -31.390 -24.607 3.081 1.00 73.88 189 ALA A N 1
ATOM 1541 C CA . ALA A 1 189 ? -32.487 -25.267 2.368 1.00 73.88 189 ALA A CA 1
ATOM 1542 C C . ALA A 1 189 ? -32.471 -26.801 2.547 1.00 73.88 189 ALA A C 1
ATOM 1544 O O . ALA A 1 189 ? -33.522 -27.432 2.633 1.00 73.88 189 ALA A O 1
ATOM 1545 N N . VAL A 1 190 ? -31.280 -27.387 2.712 1.00 74.69 190 VAL A N 1
ATOM 1546 C CA . VAL A 1 190 ? -31.066 -28.818 2.973 1.00 74.69 190 VAL A CA 1
ATOM 1547 C C . VAL A 1 190 ? -31.649 -29.266 4.320 1.00 74.69 190 VAL A C 1
ATOM 1549 O O . VAL A 1 190 ? -32.251 -30.332 4.412 1.00 74.69 190 VAL A O 1
ATOM 1552 N N . ARG A 1 191 ? -31.524 -28.453 5.376 1.00 68.62 191 ARG A N 1
ATOM 1553 C CA . ARG A 1 191 ? -32.056 -28.781 6.709 1.00 68.62 191 ARG A CA 1
ATOM 1554 C C . ARG A 1 191 ? -33.575 -28.625 6.767 1.00 68.62 191 ARG A C 1
ATOM 1556 O O . ARG A 1 191 ? -34.235 -29.443 7.399 1.00 68.62 191 ARG A O 1
ATOM 1563 N N . LYS A 1 192 ? -34.126 -27.637 6.050 1.00 74.12 192 LYS A N 1
ATOM 1564 C CA . LYS A 1 192 ? -35.579 -27.504 5.837 1.00 74.12 192 LYS A CA 1
ATOM 1565 C C . LYS A 1 192 ? -36.152 -28.721 5.096 1.00 74.12 192 LYS A C 1
ATOM 1567 O O . LYS A 1 192 ? -37.240 -29.171 5.432 1.00 74.12 192 LYS A O 1
ATOM 1572 N N . TRP A 1 193 ? -35.404 -29.286 4.144 1.00 71.44 193 TRP A N 1
ATOM 1573 C CA . TRP A 1 193 ? -35.797 -30.497 3.417 1.00 71.44 193 TRP A CA 1
ATOM 1574 C C . TRP A 1 193 ? -35.733 -31.765 4.288 1.00 71.44 193 TRP A C 1
ATOM 1576 O O . TRP A 1 193 ? -36.682 -32.542 4.311 1.00 71.44 193 TRP A O 1
ATOM 1586 N N . LEU A 1 194 ? -34.667 -31.942 5.077 1.00 73.44 194 LEU A N 1
ATOM 1587 C CA . LEU A 1 194 ? -34.513 -33.102 5.969 1.00 73.44 194 LEU A CA 1
ATOM 1588 C C . LEU A 1 194 ? -35.457 -33.076 7.185 1.00 73.44 194 LEU A C 1
ATOM 1590 O O . LEU A 1 194 ? -35.888 -34.130 7.638 1.00 73.44 194 LEU A O 1
ATOM 1594 N N . GLY A 1 195 ? -35.810 -31.895 7.703 1.00 65.81 195 GLY A N 1
ATOM 1595 C CA . GLY A 1 195 ? -36.754 -31.746 8.821 1.00 65.81 195 GLY A CA 1
ATOM 1596 C C . GLY A 1 195 ? -38.227 -31.973 8.453 1.00 65.81 195 GLY A C 1
ATOM 1597 O O . GLY A 1 195 ? -39.063 -32.054 9.348 1.00 65.81 195 GLY A O 1
ATOM 1598 N N . GLY A 1 196 ? -38.545 -32.071 7.157 1.00 60.12 196 GLY A N 1
ATOM 1599 C CA . GLY A 1 196 ? -39.888 -32.359 6.645 1.00 60.12 196 GLY A CA 1
ATOM 1600 C C . GLY A 1 196 ? -40.145 -33.830 6.306 1.00 60.12 196 GLY A C 1
ATOM 1601 O O . GLY A 1 196 ? -41.259 -34.154 5.902 1.00 60.12 196 GLY A O 1
ATOM 1602 N N . SER A 1 197 ? -39.157 -34.721 6.454 1.00 52.84 197 SER A N 1
ATOM 1603 C CA . SER A 1 197 ? -39.371 -36.156 6.248 1.00 52.84 197 SER A CA 1
ATOM 1604 C C . SER A 1 197 ? -39.856 -36.782 7.562 1.00 52.84 197 SER A C 1
ATOM 1606 O O . SER A 1 197 ? -39.063 -36.863 8.503 1.00 52.84 197 SER A O 1
ATOM 1608 N N . PRO A 1 198 ? -41.127 -37.216 7.682 1.00 49.00 198 PRO A N 1
ATOM 1609 C CA . PRO A 1 198 ? -41.538 -38.012 8.828 1.00 49.00 198 PRO A CA 1
ATOM 1610 C C . PRO A 1 198 ? -40.685 -39.282 8.837 1.00 49.00 198 PRO A C 1
ATOM 1612 O O . PRO A 1 198 ? -40.540 -39.943 7.807 1.00 49.00 198 PRO A O 1
ATOM 1615 N N . ALA A 1 199 ? -40.073 -39.577 9.983 1.00 50.62 199 ALA A N 1
ATOM 1616 C CA . ALA A 1 199 ? -39.442 -40.864 10.218 1.00 50.62 199 ALA A CA 1
ATOM 1617 C C . ALA A 1 199 ? -40.512 -41.948 10.013 1.00 50.62 199 ALA A C 1
ATOM 1619 O O . ALA A 1 199 ? -41.477 -42.008 10.777 1.00 50.62 199 ALA A O 1
ATOM 1620 N N . GLY A 1 200 ? -40.379 -42.701 8.920 1.00 44.47 200 GLY A N 1
ATOM 1621 C CA . GLY A 1 200 ? -41.087 -43.960 8.707 1.00 44.47 200 GLY A CA 1
ATOM 1622 C C . GLY A 1 200 ? -40.432 -45.076 9.499 1.00 44.47 200 GLY A C 1
ATOM 1623 O O . GLY A 1 200 ? -39.191 -45.017 9.665 1.00 44.47 200 GLY A O 1
#

Radius of gyration: 35.54 Å; Cα contacts (8 Å, |Δi|>4): 130; chains: 1; bounding box: 69×55×95 Å

Solvent-accessible surface area (backbone atoms only — not comparable to full-atom values): 11807 Å² total; per-residue (Å²): 112,74,67,67,64,58,72,43,72,83,50,102,56,71,78,79,60,59,65,53,67,50,54,82,43,74,69,43,31,51,52,47,50,52,44,39,47,70,58,76,45,48,67,68,62,46,47,42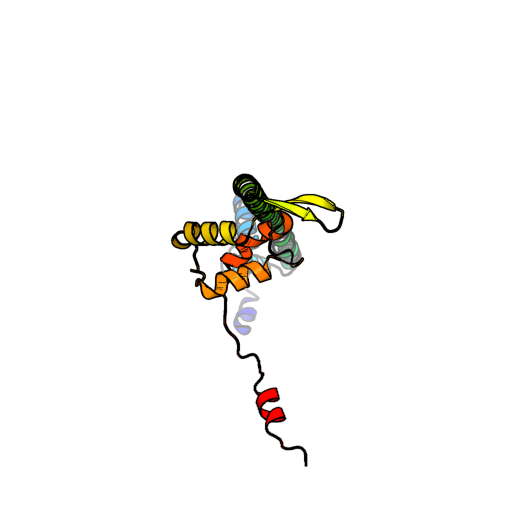,40,43,76,76,37,74,70,51,48,76,55,51,54,58,48,47,48,46,40,50,62,42,49,50,48,51,53,50,50,54,54,49,49,54,51,50,54,50,52,53,49,52,50,52,50,53,50,50,52,52,52,51,53,43,52,55,50,49,70,75,53,48,82,43,77,41,68,45,100,83,70,45,81,38,66,20,34,44,62,67,63,50,50,55,49,52,63,70,43,42,88,76,42,97,48,74,78,51,78,84,48,50,62,54,51,48,58,70,40,30,80,84,69,73,75,41,32,41,68,80,34,52,65,47,44,67,57,59,58,65,50,85,86,76,92,74,78,91,65,54,72,67,54,60,56,62,74,66,57,77,88,124

InterPro domains:
  IPR002048 EF-hand domain [PS50222] (145-180)
  IPR005821 Ion transport domain [PF00520] (13-86)
  IPR011992 EF-hand domain pair [SSF47473] (107-187)

Sequence (200 aa):
MMAMILDDWNEPDAYGEPINKGFTNFGDSLYTMFVTMTTANLPDVMVSSYAHSRLFLLFWIPFFVLAVCVFTQVILATVYNEYGDEVTEQEKRRHRHRMMGMEVAFRHLKADVAHNKNGKEVDVVSFETFTELVDVFRPFNRYVVEKKFIRVCFEALDADKSEALSFSEFQDMCVVLQTRFSVTERDSAVRKWLGGSPAG